Protein AF-A0AA35WNB1-F1 (afdb_monomer)

Nearest PDB structures (foldseek):
  7ukn-assembly1_A  TM=6.309E-01  e=3.252E-05  Homo sapiens
  8d9l-assembly1_B  TM=4.497E-01  e=2.161E-05  Homo sapiens
  8d58-assembly1_B  TM=3.455E-01  e=5.706E-05  Homo sapiens
  7e7v-assembly2_B  TM=4.516E-01  e=1.102E-02  Ralstonia solanacearum
  7e7v-assembly3_C  TM=5.035E-01  e=8.508E-02  Ralstonia solanacearum

Mean predicted aligned error: 7.9 Å

Sequence (192 aa):
MQFIEPRDVAVSVSEDSATIFVADAVNCRVQFFRMADATADAQPLGVYTIPNMPLSLCVGNRDRVFVTENLANQFKILSLKCQERQLEASEPQPMQTPELALFNVCTNKENAGVQLNRVRGLTYDPQTRYVLVTEEGNPKICVFDRDGGYVGTVKLPGKKTMQLVDISALDSRVVLVAYKGEKYAISVLNIM

InterPro domains:
  IPR011042 Six-bladed beta-propeller, TolB-like [G3DSA:2.120.10.30] (1-187)

Structure (mmCIF, N/CA/C/O backbone):
data_AF-A0AA35WNB1-F1
#
_entry.id   AF-A0AA35WNB1-F1
#
loop_
_atom_site.group_PDB
_atom_site.id
_atom_site.type_symbol
_atom_site.label_atom_id
_atom_site.label_alt_id
_atom_site.label_comp_id
_atom_site.label_asym_id
_atom_site.label_entity_id
_atom_site.label_seq_id
_atom_site.pdbx_PDB_ins_code
_atom_site.Cartn_x
_atom_site.Cartn_y
_atom_site.Cartn_z
_atom_site.occupancy
_atom_site.B_iso_or_equiv
_atom_site.auth_seq_id
_atom_site.auth_comp_id
_atom_site.auth_asym_id
_atom_site.auth_atom_id
_atom_site.pdbx_PDB_model_num
ATOM 1 N N . MET A 1 1 ? 19.810 8.084 -9.865 1.00 70.75 1 MET A N 1
ATOM 2 C CA . MET A 1 1 ? 18.390 8.191 -9.456 1.00 70.75 1 MET A CA 1
ATOM 3 C C . MET A 1 1 ? 18.373 8.199 -7.936 1.00 70.75 1 MET A C 1
ATOM 5 O O . MET A 1 1 ? 18.942 7.280 -7.370 1.00 70.75 1 MET A O 1
ATOM 9 N N . GLN A 1 2 ? 17.865 9.246 -7.282 1.00 89.12 2 GLN A N 1
ATOM 10 C CA . GLN A 1 2 ? 17.937 9.389 -5.819 1.00 89.12 2 GLN A CA 1
ATOM 11 C C . GLN A 1 2 ? 16.526 9.409 -5.223 1.00 89.12 2 GLN A C 1
ATOM 13 O O . GLN A 1 2 ? 15.647 10.080 -5.773 1.00 89.12 2 GLN A O 1
ATOM 18 N N . PHE A 1 3 ? 16.321 8.670 -4.131 1.00 93.94 3 PHE A N 1
ATOM 19 C CA . PHE A 1 3 ? 15.126 8.781 -3.295 1.00 93.94 3 PHE A CA 1
ATOM 20 C C . PHE A 1 3 ? 15.259 9.987 -2.372 1.00 93.94 3 PHE A C 1
ATOM 22 O O . PHE A 1 3 ? 16.335 10.199 -1.810 1.00 93.94 3 PHE A O 1
ATOM 29 N N . ILE A 1 4 ? 14.187 10.764 -2.210 1.00 95.31 4 ILE A N 1
ATOM 30 C CA . ILE A 1 4 ? 14.196 11.895 -1.272 1.00 95.31 4 ILE A CA 1
ATOM 31 C C . ILE A 1 4 ? 13.518 11.498 0.035 1.00 95.31 4 ILE A C 1
ATOM 33 O O . ILE A 1 4 ? 14.056 11.766 1.104 1.00 95.31 4 ILE A O 1
ATOM 37 N N . GLU A 1 5 ? 12.371 10.822 -0.038 1.00 95.38 5 GLU A N 1
ATOM 38 C CA . GLU A 1 5 ? 11.684 10.334 1.156 1.00 95.38 5 GLU A CA 1
ATOM 39 C C . GLU A 1 5 ? 10.950 9.019 0.848 1.00 95.38 5 GLU A C 1
ATOM 41 O O . GLU A 1 5 ? 9.735 9.024 0.624 1.00 95.38 5 GLU A O 1
ATOM 46 N N . PRO A 1 6 ? 11.669 7.881 0.796 1.00 96.06 6 PRO A N 1
ATOM 47 C CA . PRO A 1 6 ? 11.028 6.584 0.639 1.00 96.06 6 PRO A CA 1
ATOM 48 C C . PRO A 1 6 ? 10.184 6.292 1.888 1.00 96.06 6 PRO A C 1
ATOM 50 O O . PRO A 1 6 ? 10.692 6.319 3.009 1.00 96.06 6 PRO A O 1
ATOM 53 N N . ARG A 1 7 ? 8.882 6.062 1.703 1.00 94.94 7 ARG A N 1
ATOM 54 C CA . ARG A 1 7 ? 7.928 5.804 2.792 1.00 94.94 7 ARG A CA 1
ATOM 55 C C . ARG A 1 7 ? 7.612 4.337 2.975 1.00 94.94 7 ARG A C 1
ATOM 57 O O . ARG A 1 7 ? 7.437 3.915 4.111 1.00 94.94 7 ARG A O 1
ATOM 64 N N . ASP A 1 8 ? 7.525 3.606 1.871 1.00 95.75 8 ASP A N 1
ATOM 65 C CA . ASP A 1 8 ? 7.103 2.215 1.890 1.00 95.75 8 ASP A CA 1
ATOM 66 C C . ASP A 1 8 ? 7.711 1.429 0.723 1.00 95.75 8 ASP A C 1
ATOM 68 O O . ASP A 1 8 ? 8.099 2.004 -0.304 1.00 95.75 8 ASP A O 1
ATOM 72 N N . VAL A 1 9 ? 7.802 0.114 0.904 1.00 95.69 9 VAL A N 1
ATOM 73 C CA . VAL A 1 9 ? 8.362 -0.839 -0.049 1.00 95.69 9 VAL A CA 1
ATOM 74 C C . VAL A 1 9 ? 7.505 -2.099 -0.097 1.00 95.69 9 VAL A C 1
ATOM 76 O O . VAL A 1 9 ? 7.107 -2.637 0.928 1.00 95.69 9 VAL A O 1
ATOM 79 N N . ALA A 1 10 ? 7.273 -2.622 -1.296 1.00 93.88 10 ALA A N 1
ATOM 80 C CA . ALA A 1 10 ? 6.662 -3.931 -1.478 1.00 93.88 10 ALA A CA 1
ATOM 81 C C . ALA A 1 10 ? 7.380 -4.693 -2.575 1.00 93.88 10 ALA A C 1
ATOM 83 O O . ALA A 1 10 ? 8.033 -4.118 -3.447 1.00 93.88 10 ALA A O 1
ATOM 84 N N . VAL A 1 11 ? 7.249 -6.011 -2.517 1.00 91.81 11 VAL A N 1
ATOM 85 C CA . VAL A 1 11 ? 7.946 -6.924 -3.409 1.00 91.81 11 VAL A CA 1
ATOM 86 C C . VAL A 1 11 ? 6.921 -7.855 -4.037 1.00 91.81 11 VAL A C 1
ATOM 88 O O . VAL A 1 11 ? 6.149 -8.498 -3.330 1.00 91.81 11 VAL A O 1
ATOM 91 N N . SER A 1 12 ? 6.912 -7.919 -5.365 1.00 89.06 12 SER A N 1
ATOM 92 C CA . SER A 1 12 ? 6.268 -8.997 -6.115 1.00 89.06 12 SER A CA 1
ATOM 93 C C . SER A 1 12 ? 7.320 -10.055 -6.406 1.00 89.06 12 SER A C 1
ATOM 95 O O . SER A 1 12 ? 8.366 -9.719 -6.958 1.00 89.06 12 SER A O 1
ATOM 97 N N . VAL A 1 13 ? 7.071 -11.308 -6.040 1.00 86.31 13 VAL A N 1
ATOM 98 C CA . VAL A 1 13 ? 8.002 -12.415 -6.286 1.00 86.31 13 VAL A CA 1
ATOM 99 C C . VAL A 1 13 ? 7.389 -13.361 -7.313 1.00 86.31 13 VAL A C 1
ATOM 101 O O . VAL A 1 13 ? 6.230 -13.750 -7.202 1.00 86.31 13 VAL A O 1
ATOM 104 N N . SER A 1 14 ? 8.189 -13.723 -8.307 1.00 82.88 14 SER A N 1
ATOM 105 C CA . SER A 1 14 ? 7.948 -14.803 -9.266 1.00 82.88 14 SER A CA 1
ATOM 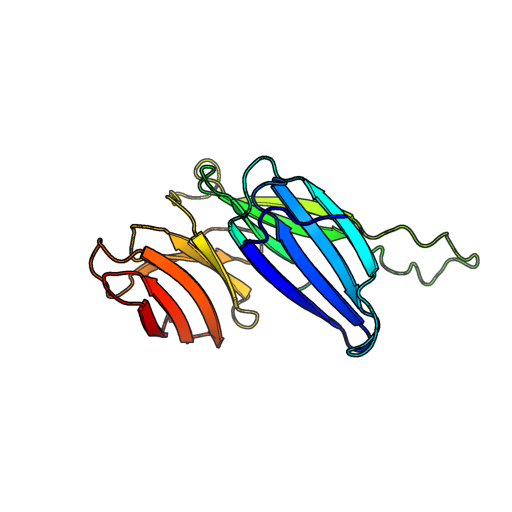106 C C . SER A 1 14 ? 9.015 -15.884 -9.074 1.00 82.88 14 SER A C 1
ATOM 108 O O . SER A 1 14 ? 9.970 -15.658 -8.333 1.00 82.88 14 SER A O 1
ATOM 110 N N . GLU A 1 15 ? 8.870 -17.038 -9.730 1.00 80.69 15 GLU A N 1
ATOM 111 C CA . GLU A 1 15 ? 9.802 -18.172 -9.579 1.00 80.69 15 GLU A CA 1
ATOM 112 C C . GLU A 1 15 ? 11.273 -17.766 -9.780 1.00 80.69 15 GLU A C 1
ATOM 114 O O . GLU A 1 15 ? 12.122 -18.144 -8.976 1.00 80.69 15 GLU A O 1
ATOM 119 N N . ASP A 1 16 ? 11.537 -16.909 -10.773 1.00 83.12 16 ASP A N 1
ATOM 120 C CA . ASP A 1 16 ? 12.895 -16.558 -11.209 1.00 83.12 16 ASP A CA 1
ATOM 121 C C . ASP A 1 16 ? 13.208 -15.059 -11.117 1.00 83.12 16 ASP A C 1
ATOM 123 O O . ASP A 1 16 ? 14.165 -14.592 -11.725 1.00 83.12 16 ASP A O 1
ATOM 127 N N . SER A 1 17 ? 12.362 -14.249 -10.475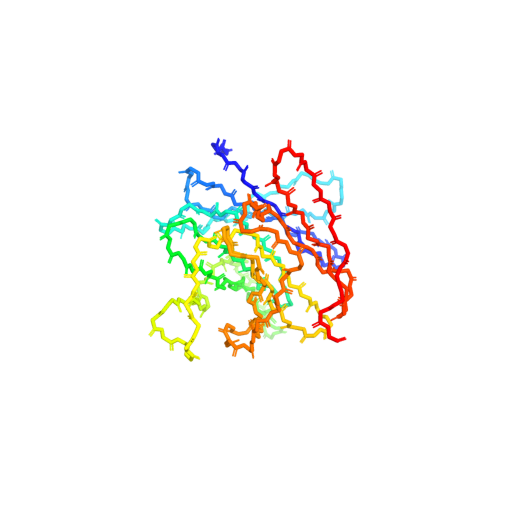 1.00 85.31 17 SER A N 1
ATOM 128 C CA . SER A 1 17 ? 12.642 -12.815 -10.332 1.00 85.31 17 SER A CA 1
ATOM 129 C C . SER A 1 17 ? 11.782 -12.154 -9.266 1.00 85.31 17 SER A C 1
ATOM 131 O O . SER A 1 17 ? 10.673 -12.604 -8.970 1.00 85.31 17 SER A O 1
ATOM 133 N N . ALA A 1 18 ? 12.254 -11.026 -8.746 1.00 89.00 18 ALA A N 1
ATOM 134 C CA . ALA A 1 18 ? 11.470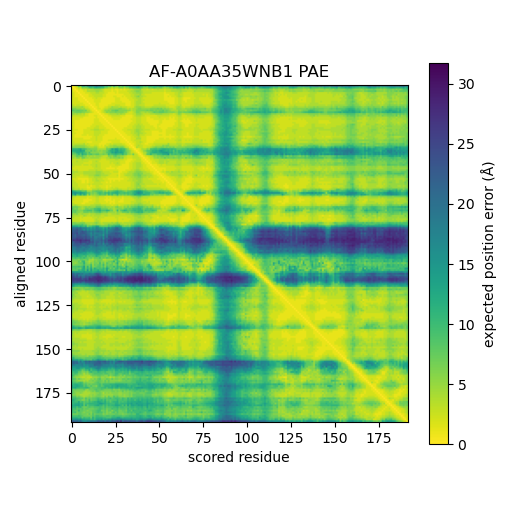 -10.145 -7.897 1.00 89.00 18 ALA A CA 1
ATOM 135 C C . ALA A 1 18 ? 11.337 -8.757 -8.529 1.00 89.00 18 ALA A C 1
ATOM 137 O O . ALA A 1 18 ? 12.269 -8.236 -9.142 1.00 89.00 18 ALA A O 1
ATOM 138 N N . THR A 1 19 ? 10.175 -8.135 -8.353 1.00 90.69 19 THR A N 1
ATOM 139 C CA . THR A 1 19 ? 9.965 -6.718 -8.650 1.00 90.69 19 THR A CA 1
ATOM 140 C C . THR A 1 19 ? 9.783 -5.963 -7.344 1.00 90.69 19 THR A C 1
ATOM 142 O O . THR A 1 19 ? 8.854 -6.248 -6.592 1.00 90.69 19 THR A O 1
ATOM 145 N N . ILE A 1 20 ? 10.663 -5.003 -7.074 1.00 93.06 20 ILE A N 1
ATOM 146 C CA . ILE A 1 20 ? 10.589 -4.134 -5.896 1.00 93.06 20 ILE A CA 1
ATOM 147 C C . ILE A 1 20 ? 9.882 -2.848 -6.292 1.00 93.06 20 ILE A C 1
ATOM 149 O O . ILE A 1 20 ? 10.259 -2.235 -7.286 1.00 93.06 20 ILE A O 1
ATOM 153 N N . PHE A 1 21 ? 8.922 -2.406 -5.489 1.00 95.19 21 PHE A N 1
ATOM 154 C CA . PHE A 1 21 ? 8.233 -1.127 -5.615 1.00 95.19 21 PHE A CA 1
ATOM 155 C C . PHE A 1 21 ? 8.574 -0.255 -4.419 1.00 95.19 21 PHE A C 1
ATOM 157 O O . PHE A 1 21 ? 8.508 -0.723 -3.289 1.00 95.19 21 PHE A O 1
ATOM 164 N N . VAL A 1 22 ? 8.896 1.012 -4.660 1.00 96.56 22 VAL A N 1
ATOM 165 C CA . VAL A 1 22 ? 9.227 1.988 -3.619 1.00 96.56 22 VAL A CA 1
ATOM 166 C C . VAL A 1 22 ? 8.333 3.212 -3.777 1.00 96.56 22 VAL A C 1
ATOM 168 O O . VAL A 1 22 ? 8.348 3.864 -4.825 1.00 96.56 22 VAL A O 1
ATOM 171 N N . ALA A 1 23 ? 7.571 3.530 -2.730 1.00 96.62 23 ALA A N 1
ATOM 172 C CA . ALA A 1 23 ? 6.808 4.767 -2.606 1.00 96.62 23 ALA A CA 1
ATOM 173 C C . ALA A 1 23 ? 7.754 5.882 -2.160 1.00 96.62 23 ALA A C 1
ATOM 175 O O . ALA A 1 23 ? 8.202 5.897 -1.017 1.00 96.62 23 ALA A O 1
ATOM 176 N N . ASP A 1 24 ? 8.048 6.827 -3.047 1.00 96.50 24 ASP A N 1
ATOM 177 C CA . ASP A 1 24 ? 8.897 7.984 -2.761 1.00 96.50 24 ASP A CA 1
ATOM 178 C C . ASP A 1 24 ? 8.008 9.220 -2.610 1.00 96.50 24 ASP A C 1
ATOM 180 O O . ASP A 1 24 ? 7.531 9.787 -3.599 1.00 96.50 24 ASP A O 1
ATOM 184 N N . ALA A 1 25 ? 7.730 9.592 -1.358 1.00 94.88 25 ALA A N 1
ATOM 185 C CA . ALA A 1 25 ? 6.703 10.569 -1.015 1.00 94.88 25 ALA A CA 1
ATOM 186 C C . ALA A 1 25 ? 7.001 11.953 -1.577 1.00 94.88 25 ALA A C 1
ATOM 188 O O . ALA A 1 25 ? 6.145 12.549 -2.226 1.00 94.88 25 ALA A O 1
ATOM 189 N N . VAL A 1 26 ? 8.220 12.452 -1.365 1.00 95.06 26 VAL A N 1
ATOM 190 C CA . VAL A 1 26 ? 8.596 13.805 -1.796 1.00 95.06 26 VAL A CA 1
ATOM 191 C C . VAL A 1 26 ? 8.710 13.892 -3.316 1.00 95.06 26 VAL A C 1
ATOM 193 O O . VAL A 1 26 ? 8.279 14.883 -3.899 1.00 95.06 26 VAL A O 1
ATOM 196 N N . ASN A 1 27 ? 9.193 12.838 -3.979 1.00 95.31 27 ASN A N 1
ATOM 197 C CA . ASN A 1 27 ? 9.197 12.784 -5.445 1.00 95.31 27 ASN A CA 1
ATOM 198 C C . ASN A 1 27 ? 7.823 12.443 -6.051 1.00 95.31 27 ASN A C 1
ATOM 200 O O . ASN A 1 27 ? 7.723 12.361 -7.275 1.00 95.31 27 ASN A O 1
ATOM 204 N N . CYS A 1 28 ? 6.790 12.229 -5.225 1.00 95.25 28 CYS A N 1
ATOM 205 C CA . CYS A 1 28 ? 5.426 11.901 -5.642 1.00 95.25 28 CYS A CA 1
ATOM 206 C C . CYS A 1 28 ? 5.392 10.788 -6.704 1.00 95.25 28 CYS A C 1
ATOM 208 O O . CYS A 1 28 ? 4.807 10.931 -7.778 1.00 95.25 28 CYS A O 1
ATOM 210 N N . ARG A 1 29 ? 6.082 9.673 -6.444 1.00 95.50 29 ARG A N 1
ATOM 211 C CA . ARG A 1 29 ? 6.191 8.576 -7.414 1.00 95.50 29 ARG A CA 1
ATOM 212 C C . ARG A 1 29 ? 6.251 7.207 -6.759 1.00 95.50 29 ARG A C 1
ATOM 214 O O . ARG A 1 29 ? 6.722 7.065 -5.633 1.00 95.50 29 ARG A O 1
ATOM 221 N N . VAL A 1 30 ? 5.866 6.197 -7.528 1.00 96.12 30 VAL A N 1
ATOM 222 C CA . VAL A 1 30 ? 6.263 4.809 -7.296 1.00 96.12 30 VAL A CA 1
ATOM 223 C C . VAL A 1 30 ? 7.352 4.470 -8.292 1.00 96.12 30 VAL A C 1
ATOM 225 O O . VAL A 1 30 ? 7.142 4.526 -9.502 1.00 96.12 30 VAL A O 1
ATOM 228 N N . GLN A 1 31 ? 8.529 4.141 -7.783 1.00 95.00 31 GLN A N 1
ATOM 229 C CA . GLN A 1 31 ? 9.620 3.631 -8.598 1.00 95.00 31 GLN A CA 1
ATOM 230 C C . GLN A 1 31 ? 9.698 2.119 -8.435 1.00 95.00 31 GLN A C 1
ATOM 232 O O . GLN A 1 31 ? 9.494 1.619 -7.331 1.00 95.00 31 GLN A O 1
ATOM 237 N N . PHE A 1 32 ? 9.996 1.395 -9.511 1.00 94.00 32 PHE A N 1
ATOM 238 C CA . PHE A 1 32 ? 10.094 -0.054 -9.447 1.00 94.00 32 PHE A CA 1
ATOM 239 C C . PHE A 1 32 ? 11.323 -0.602 -10.158 1.00 94.00 32 PHE A C 1
ATOM 241 O O . PHE A 1 32 ? 11.828 -0.020 -11.120 1.00 94.00 32 PHE A O 1
ATOM 248 N N . PHE A 1 33 ? 11.819 -1.713 -9.627 1.00 92.75 33 PHE A N 1
ATOM 249 C CA . PHE A 1 33 ? 13.084 -2.333 -9.993 1.00 92.75 33 PHE A CA 1
ATOM 250 C C . PHE A 1 33 ? 12.881 -3.822 -10.201 1.00 92.75 33 PHE A C 1
ATOM 252 O O . PHE A 1 33 ? 12.078 -4.428 -9.498 1.00 92.75 33 PHE A O 1
ATOM 259 N N . ARG A 1 34 ? 13.646 -4.419 -11.112 1.00 90.06 34 ARG A N 1
ATOM 260 C CA . ARG A 1 34 ? 13.718 -5.871 -11.266 1.00 90.06 34 ARG A CA 1
ATOM 261 C C . ARG A 1 34 ? 14.996 -6.395 -10.622 1.00 90.06 34 ARG A C 1
ATOM 263 O O . ARG A 1 34 ? 16.077 -5.877 -10.886 1.00 90.06 34 ARG A O 1
ATOM 270 N N . MET A 1 35 ? 14.861 -7.451 -9.838 1.00 88.31 35 MET A N 1
ATOM 271 C CA . MET A 1 35 ? 15.951 -8.306 -9.383 1.00 88.31 35 MET A CA 1
ATOM 272 C C . MET A 1 35 ? 15.809 -9.663 -10.063 1.00 88.31 35 MET A C 1
ATOM 274 O O . MET A 1 35 ? 14.738 -10.265 -10.007 1.00 88.31 35 MET A O 1
ATOM 278 N N . ALA A 1 36 ? 16.869 -10.119 -10.729 1.00 84.56 36 ALA A N 1
ATOM 279 C CA . ALA A 1 36 ? 16.891 -11.438 -11.359 1.00 84.56 36 ALA A CA 1
ATOM 280 C C . ALA A 1 36 ? 16.989 -12.556 -10.313 1.00 84.56 36 ALA A C 1
ATOM 282 O O . ALA A 1 36 ? 16.329 -13.571 -10.427 1.00 84.56 36 ALA A O 1
ATOM 283 N N . ASP A 1 37 ? 17.756 -12.351 -9.249 1.00 81.31 37 ASP A N 1
ATOM 284 C CA . ASP A 1 37 ? 17.834 -13.278 -8.127 1.00 81.31 37 ASP A CA 1
ATOM 285 C C . ASP A 1 37 ? 18.166 -12.510 -6.842 1.00 81.31 37 ASP A C 1
ATOM 287 O O . ASP A 1 37 ? 18.353 -11.292 -6.861 1.00 81.31 37 ASP A O 1
ATOM 291 N N . ALA A 1 38 ? 18.225 -13.219 -5.714 1.00 72.75 38 ALA A N 1
ATOM 292 C CA . ALA A 1 38 ? 18.489 -12.626 -4.403 1.00 72.75 38 ALA A CA 1
ATOM 293 C C . ALA A 1 38 ? 19.888 -11.991 -4.263 1.00 72.75 38 ALA A C 1
ATOM 295 O O . ALA A 1 38 ? 20.131 -11.275 -3.293 1.00 72.75 38 ALA A O 1
ATOM 296 N N . THR A 1 39 ? 20.807 -12.268 -5.189 1.00 74.88 39 THR A N 1
ATOM 297 C CA . THR A 1 39 ? 22.196 -11.787 -5.172 1.00 74.88 39 THR A CA 1
ATOM 298 C C . THR A 1 39 ? 22.475 -10.694 -6.200 1.00 74.88 39 THR A C 1
ATOM 300 O O . THR A 1 39 ? 23.503 -10.026 -6.112 1.00 74.88 39 THR A O 1
ATOM 303 N N . ALA A 1 40 ? 21.570 -10.493 -7.157 1.00 79.12 40 ALA A N 1
ATOM 304 C CA . ALA A 1 40 ? 21.714 -9.521 -8.227 1.00 79.12 40 ALA A CA 1
ATOM 305 C C . ALA A 1 40 ? 21.346 -8.096 -7.785 1.00 79.12 40 ALA A C 1
ATOM 307 O O . ALA A 1 40 ? 20.377 -7.877 -7.057 1.00 79.12 40 ALA A O 1
ATOM 308 N N . ASP A 1 41 ? 22.063 -7.104 -8.315 1.00 86.94 41 ASP A N 1
ATOM 309 C CA . ASP A 1 41 ? 21.706 -5.698 -8.139 1.00 86.94 41 ASP A CA 1
ATOM 310 C C . ASP A 1 41 ? 20.363 -5.379 -8.809 1.00 86.94 41 ASP A C 1
ATOM 312 O O . ASP A 1 41 ? 20.136 -5.682 -9.987 1.00 86.94 41 ASP A O 1
ATOM 316 N N . ALA A 1 42 ? 19.486 -4.697 -8.072 1.00 87.69 42 ALA A N 1
ATOM 317 C CA . ALA A 1 42 ? 18.186 -4.273 -8.570 1.00 87.69 42 ALA A CA 1
ATOM 318 C C . ALA A 1 42 ? 18.334 -3.257 -9.717 1.00 87.69 42 ALA A C 1
ATOM 320 O O . ALA A 1 42 ? 18.898 -2.174 -9.548 1.00 87.69 42 ALA A O 1
ATOM 321 N N . GLN A 1 43 ? 17.779 -3.584 -10.883 1.00 90.00 43 GLN A N 1
ATOM 322 C CA . GLN A 1 43 ? 17.815 -2.722 -12.064 1.00 90.00 43 GLN A CA 1
ATOM 323 C C . GLN A 1 43 ? 16.553 -1.860 -12.135 1.00 90.00 43 GLN A C 1
ATOM 325 O O . GLN A 1 43 ? 15.452 -2.404 -12.007 1.00 90.00 43 GLN A O 1
ATOM 330 N N . PRO A 1 44 ? 16.659 -0.534 -12.349 1.00 90.69 44 PRO A N 1
ATOM 331 C CA . PRO A 1 44 ? 15.488 0.323 -12.474 1.00 90.69 44 PRO A CA 1
ATOM 332 C C . PRO A 1 44 ? 14.672 -0.097 -13.695 1.00 90.69 44 PRO A C 1
ATOM 334 O O . PRO A 1 44 ? 15.196 -0.197 -14.802 1.00 90.69 44 PRO A O 1
ATOM 337 N N . LEU A 1 45 ? 13.384 -0.341 -13.476 1.00 89.44 45 LEU A N 1
ATOM 338 C CA . LEU A 1 45 ? 12.475 -0.832 -14.503 1.00 89.44 45 LEU A CA 1
ATOM 339 C C . LEU A 1 45 ? 11.530 0.269 -14.987 1.00 89.44 45 LEU A C 1
ATOM 341 O O . LEU A 1 45 ? 11.241 0.354 -16.176 1.00 89.44 45 LEU A O 1
ATOM 345 N N . GLY A 1 46 ? 11.105 1.153 -14.082 1.00 90.44 46 GLY A N 1
ATOM 346 C CA . GLY A 1 46 ? 10.296 2.307 -14.443 1.00 90.44 46 GLY A CA 1
ATOM 347 C C . GLY A 1 46 ? 9.885 3.171 -13.258 1.00 90.44 46 GLY A C 1
ATOM 348 O O . GLY A 1 46 ? 10.257 2.936 -12.103 1.00 90.44 46 GLY A O 1
ATOM 349 N N . VAL A 1 47 ? 9.114 4.208 -13.573 1.00 92.56 47 VAL A N 1
ATOM 350 C CA . VAL A 1 47 ? 8.552 5.161 -12.616 1.00 92.56 47 VAL A CA 1
ATOM 351 C C . VAL A 1 47 ? 7.107 5.440 -12.992 1.00 92.56 47 VAL A C 1
ATOM 353 O O . VAL A 1 47 ? 6.806 5.690 -14.154 1.00 92.56 47 VAL A O 1
ATOM 356 N N . TYR A 1 48 ? 6.237 5.465 -11.992 1.00 93.62 48 TYR A N 1
ATOM 357 C CA . TYR A 1 48 ? 4.883 5.977 -12.101 1.00 93.62 48 TYR A CA 1
ATOM 358 C C . TYR A 1 48 ? 4.731 7.229 -11.240 1.00 93.62 48 TYR A C 1
ATOM 360 O O . TYR A 1 48 ? 4.885 7.169 -10.018 1.00 93.62 48 TYR A O 1
ATOM 368 N N . THR A 1 49 ? 4.433 8.368 -11.863 1.00 94.19 49 THR A N 1
ATOM 369 C CA . THR A 1 49 ? 4.173 9.619 -11.141 1.00 94.19 49 THR A CA 1
ATOM 370 C C . THR A 1 49 ? 2.754 9.625 -10.589 1.00 94.19 49 THR A C 1
ATOM 372 O O . THR A 1 49 ? 1.778 9.342 -11.284 1.00 94.19 49 THR A O 1
ATOM 375 N N . ILE A 1 50 ? 2.642 9.982 -9.319 1.00 90.69 50 ILE A N 1
ATOM 376 C CA . ILE A 1 50 ? 1.392 10.093 -8.580 1.00 90.69 50 ILE A CA 1
ATOM 377 C C . ILE A 1 50 ? 1.175 11.583 -8.277 1.00 90.69 50 ILE A C 1
ATOM 379 O O . ILE A 1 50 ? 2.136 12.282 -7.977 1.00 90.69 50 ILE A O 1
ATOM 383 N N . PRO A 1 51 ? -0.055 12.119 -8.379 1.00 88.44 51 PRO A N 1
ATOM 384 C CA . PRO A 1 51 ? -0.295 13.547 -8.162 1.00 88.44 51 PRO A CA 1
ATOM 385 C C . PRO A 1 51 ? -0.116 13.989 -6.702 1.00 88.44 51 PRO A C 1
ATOM 387 O O . PRO A 1 51 ? 0.071 15.177 -6.455 1.00 88.44 51 PRO A O 1
ATOM 390 N N . ASN A 1 52 ? -0.175 13.060 -5.744 1.00 91.25 52 ASN A N 1
ATOM 391 C CA . ASN A 1 52 ? 0.027 13.325 -4.322 1.00 91.25 52 ASN A CA 1
ATOM 392 C C . ASN A 1 52 ? 1.108 12.408 -3.736 1.00 91.25 52 ASN A C 1
ATOM 394 O O . ASN A 1 52 ? 1.533 11.436 -4.361 1.00 91.25 52 ASN A O 1
ATOM 398 N N . MET A 1 53 ? 1.523 12.703 -2.504 1.00 93.38 53 MET A N 1
ATOM 399 C CA . MET A 1 53 ? 2.553 11.942 -1.796 1.00 93.38 53 MET A CA 1
ATOM 400 C C . MET A 1 53 ? 2.068 10.508 -1.510 1.00 93.38 53 MET A C 1
ATOM 402 O O . MET A 1 53 ? 1.110 10.358 -0.741 1.00 93.38 53 MET A O 1
ATOM 406 N N . PRO A 1 54 ? 2.696 9.456 -2.069 1.00 95.25 54 PRO A N 1
ATOM 407 C CA . PRO A 1 54 ? 2.394 8.085 -1.672 1.00 95.25 54 PRO A CA 1
ATOM 408 C C . PRO A 1 54 ? 2.793 7.842 -0.209 1.00 95.25 54 PRO A C 1
ATOM 410 O O . PRO A 1 54 ? 3.855 8.288 0.228 1.00 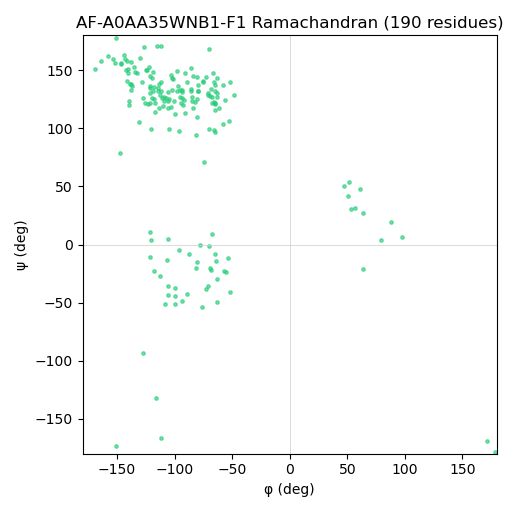95.25 54 PRO A O 1
ATOM 413 N N . LEU A 1 55 ? 1.937 7.155 0.551 1.00 93.38 55 LEU A N 1
ATOM 414 C CA . LEU A 1 55 ? 2.167 6.866 1.974 1.00 93.38 55 LEU A CA 1
ATOM 415 C C . LEU A 1 55 ? 2.489 5.403 2.235 1.00 93.38 55 LEU A C 1
ATOM 417 O O . LEU A 1 55 ? 3.471 5.119 2.910 1.00 93.38 55 LEU A O 1
ATOM 421 N N . SER A 1 56 ? 1.657 4.508 1.716 1.00 94.00 56 SER A N 1
ATOM 422 C CA . SER A 1 56 ? 1.833 3.066 1.812 1.00 94.00 56 SER A CA 1
ATOM 423 C C . SER A 1 56 ? 1.573 2.436 0.454 1.00 94.00 56 SER A C 1
ATOM 425 O O . SER A 1 56 ? 0.836 2.993 -0.370 1.00 94.00 56 SER A O 1
ATOM 427 N N . LEU A 1 57 ? 2.200 1.293 0.204 1.00 95.25 57 LEU A N 1
ATOM 428 C CA . LEU A 1 57 ? 1.939 0.481 -0.962 1.00 95.25 57 LEU A CA 1
ATOM 429 C C . LEU A 1 57 ? 1.942 -1.008 -0.619 1.00 95.25 57 LEU A C 1
ATOM 431 O O . LEU A 1 57 ? 2.628 -1.462 0.286 1.00 95.25 57 LEU A O 1
ATOM 435 N N . CYS A 1 58 ? 1.181 -1.789 -1.373 1.00 94.88 58 CYS A N 1
ATOM 436 C CA . CYS A 1 58 ? 1.270 -3.241 -1.321 1.00 94.88 58 CYS A CA 1
ATOM 437 C C . CYS A 1 58 ? 1.118 -3.828 -2.722 1.00 94.88 58 CYS A C 1
ATOM 439 O O . CYS A 1 58 ? 0.556 -3.202 -3.626 1.00 94.88 58 CYS A O 1
ATOM 441 N N . VAL A 1 59 ? 1.619 -5.045 -2.901 1.00 92.69 59 VAL A N 1
ATOM 442 C CA . VAL A 1 59 ? 1.401 -5.828 -4.116 1.00 92.69 59 VAL A CA 1
ATOM 443 C C . VAL A 1 59 ? 0.262 -6.804 -3.847 1.00 92.69 59 VAL A C 1
ATOM 445 O O . VAL A 1 59 ? 0.260 -7.487 -2.826 1.00 92.69 59 VAL A O 1
ATOM 448 N N . GLY A 1 60 ? -0.702 -6.877 -4.760 1.00 88.81 60 GLY A N 1
ATOM 449 C CA . GLY A 1 60 ? -1.692 -7.947 -4.769 1.00 88.81 60 GLY A CA 1
ATOM 450 C C . GLY A 1 60 ? -1.543 -8.883 -5.959 1.00 88.81 60 GLY A C 1
ATOM 451 O O . GLY A 1 60 ? -0.546 -8.882 -6.674 1.00 88.81 60 GLY A O 1
ATOM 452 N N . ASN A 1 61 ? -2.564 -9.707 -6.183 1.00 79.25 61 ASN A N 1
ATOM 453 C CA . ASN A 1 61 ? -2.537 -10.713 -7.243 1.00 79.25 61 ASN A CA 1
ATOM 454 C C . ASN A 1 61 ? -2.525 -10.082 -8.651 1.00 79.25 61 ASN A C 1
ATOM 456 O O . ASN A 1 61 ? -3.205 -9.081 -8.888 1.00 79.25 61 ASN A O 1
ATOM 460 N N . ARG A 1 62 ? -1.851 -10.751 -9.604 1.00 69.88 62 ARG A N 1
ATOM 461 C CA . ARG A 1 62 ? -1.768 -10.373 -11.036 1.00 69.88 62 ARG A CA 1
ATOM 462 C C . ARG A 1 62 ? -1.133 -8.999 -11.274 1.00 69.88 62 ARG A C 1
ATOM 464 O O . ARG A 1 62 ? -1.694 -8.173 -11.988 1.00 69.88 62 ARG A O 1
ATOM 471 N N . ASP A 1 63 ? 0.002 -8.758 -10.627 1.00 77.75 63 ASP A N 1
ATOM 472 C CA . ASP A 1 63 ? 0.810 -7.547 -10.794 1.00 77.75 63 ASP A CA 1
ATOM 473 C C . ASP A 1 63 ? 0.069 -6.227 -10.529 1.00 77.75 63 ASP A C 1
ATOM 475 O O . ASP A 1 63 ? 0.358 -5.181 -11.124 1.00 77.75 63 ASP A O 1
ATOM 479 N N . ARG A 1 64 ? -0.906 -6.271 -9.614 1.00 90.06 64 ARG A N 1
ATOM 480 C CA . ARG A 1 64 ? -1.559 -5.070 -9.105 1.00 90.06 64 ARG A CA 1
ATOM 481 C C . ARG A 1 64 ? -0.767 -4.492 -7.950 1.00 90.06 64 ARG A C 1
ATOM 483 O O . ARG A 1 64 ? -0.402 -5.211 -7.024 1.00 90.06 64 ARG A O 1
ATOM 490 N N . VAL A 1 65 ? -0.570 -3.184 -7.980 1.00 93.88 65 VAL A N 1
ATOM 491 C CA . VAL A 1 65 ? 0.054 -2.425 -6.898 1.00 93.88 65 VAL A CA 1
ATOM 492 C C . VAL A 1 65 ? -0.965 -1.439 -6.364 1.00 93.88 65 VAL A C 1
ATOM 494 O O . VAL A 1 65 ? -1.495 -0.612 -7.103 1.00 93.88 65 VAL A O 1
ATOM 497 N N . PHE A 1 66 ? -1.253 -1.536 -5.079 1.00 94.88 66 PHE A N 1
ATOM 498 C CA . PHE A 1 66 ? -2.156 -0.637 -4.381 1.00 94.88 66 PHE A CA 1
ATOM 499 C C . PHE A 1 66 ? -1.327 0.431 -3.687 1.00 94.88 66 PHE A C 1
ATOM 501 O O . PHE A 1 66 ? -0.295 0.108 -3.106 1.00 94.88 66 PHE A O 1
ATOM 508 N N . VAL A 1 67 ? -1.746 1.693 -3.763 1.00 95.25 67 VAL A N 1
ATOM 509 C CA . VAL A 1 67 ? -0.979 2.820 -3.213 1.00 95.25 67 VAL A CA 1
ATOM 510 C C . VAL A 1 67 ? -1.921 3.811 -2.547 1.00 95.25 67 VAL A C 1
ATOM 512 O O . VAL A 1 67 ? -2.830 4.318 -3.204 1.00 95.25 67 VAL A O 1
ATOM 515 N N . THR A 1 68 ? -1.715 4.122 -1.268 1.00 93.31 68 THR A N 1
ATOM 516 C CA . THR A 1 68 ? -2.438 5.206 -0.586 1.00 93.31 68 THR A CA 1
ATOM 517 C C . THR A 1 68 ? -1.770 6.544 -0.853 1.00 93.31 68 THR A C 1
ATOM 519 O O . THR A 1 68 ? -0.545 6.654 -0.918 1.00 93.31 68 THR A O 1
ATOM 522 N N . GLU A 1 69 ? -2.586 7.589 -0.967 1.00 90.00 69 GLU A N 1
ATOM 523 C CA . GLU A 1 69 ? -2.120 8.957 -1.178 1.00 90.00 69 GLU A CA 1
ATOM 524 C C . GLU A 1 69 ? -2.453 9.851 0.014 1.00 90.00 69 GLU A C 1
ATOM 526 O O . GLU A 1 69 ? -3.598 9.912 0.475 1.00 90.00 69 GLU A O 1
ATOM 531 N N . ASN A 1 70 ? -1.458 10.612 0.470 1.00 83.44 70 ASN A N 1
ATOM 532 C CA . ASN A 1 70 ? -1.667 11.643 1.472 1.00 83.44 70 ASN A CA 1
ATOM 533 C C . ASN A 1 70 ? -2.596 12.735 0.929 1.00 83.44 70 ASN A C 1
ATOM 535 O O . ASN A 1 70 ? -2.501 13.113 -0.237 1.00 83.44 70 ASN A O 1
ATOM 539 N N . LEU A 1 71 ? -3.453 13.280 1.796 1.00 78.44 71 LEU A N 1
ATOM 540 C CA . LEU A 1 71 ? -4.384 14.395 1.540 1.00 78.44 71 LEU A CA 1
ATOM 541 C C . LEU A 1 71 ? -5.486 14.145 0.498 1.00 78.44 71 LEU A C 1
ATOM 543 O O . LEU A 1 71 ? -6.519 14.810 0.548 1.00 78.44 71 LEU A O 1
ATOM 547 N N . ALA A 1 72 ? -5.321 13.172 -0.394 1.00 81.38 72 ALA A N 1
ATOM 548 C CA . ALA A 1 72 ? -6.324 12.823 -1.391 1.00 81.38 72 ALA A CA 1
ATOM 549 C C . ALA A 1 72 ? -7.448 11.940 -0.828 1.00 81.38 72 ALA A C 1
ATOM 551 O O . ALA A 1 72 ? -8.50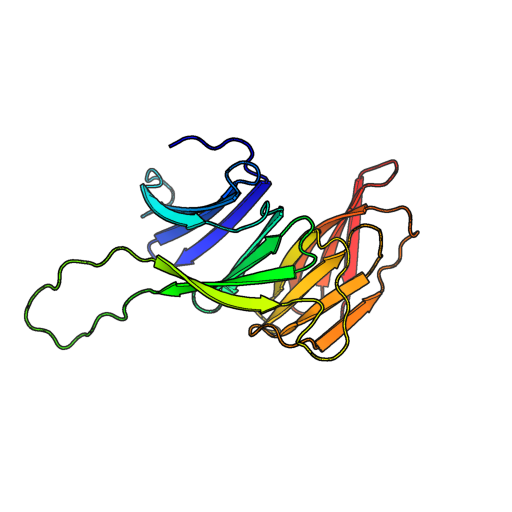3 11.831 -1.450 1.00 81.38 72 ALA A O 1
ATOM 552 N N . ASN A 1 73 ? -7.247 11.342 0.358 1.00 85.19 73 ASN A N 1
ATOM 553 C CA . ASN A 1 73 ? -8.202 10.424 0.990 1.00 85.19 73 ASN A CA 1
ATOM 554 C C . ASN A 1 73 ? -8.652 9.315 0.024 1.00 85.19 73 ASN A C 1
ATOM 556 O O . ASN A 1 73 ? -9.831 8.990 -0.068 1.00 85.19 73 ASN A O 1
ATOM 560 N N . GLN A 1 74 ? -7.703 8.780 -0.738 1.00 88.94 74 GLN A N 1
ATOM 561 C CA . GLN A 1 74 ? -7.946 7.778 -1.764 1.00 88.94 74 GLN A CA 1
ATOM 562 C C . GLN A 1 74 ? -6.786 6.789 -1.799 1.00 88.94 74 GLN A C 1
ATOM 564 O O . GLN A 1 74 ? -5.684 7.082 -1.324 1.00 88.94 74 GLN A O 1
ATOM 569 N N . PHE A 1 75 ? -7.020 5.643 -2.422 1.00 90.62 75 PHE A N 1
ATOM 570 C CA . PHE A 1 75 ? -5.937 4.785 -2.879 1.00 90.62 75 PHE A CA 1
ATOM 571 C C . PHE A 1 75 ? -6.080 4.509 -4.375 1.00 90.62 75 PHE A C 1
ATOM 573 O O . PHE A 1 75 ? -7.183 4.518 -4.930 1.00 90.62 75 PHE A O 1
ATOM 580 N N . LYS A 1 76 ? -4.948 4.293 -5.038 1.00 91.81 76 LYS A N 1
ATOM 581 C CA . LYS A 1 76 ? -4.865 3.934 -6.453 1.00 91.81 76 LYS A CA 1
ATOM 582 C C . LYS A 1 76 ? -4.576 2.452 -6.589 1.00 91.81 76 LYS A C 1
ATOM 584 O O . LYS A 1 76 ? -3.823 1.889 -5.799 1.00 91.81 76 LYS A O 1
ATOM 589 N N . ILE A 1 77 ? -5.143 1.858 -7.629 1.00 91.31 77 ILE A N 1
ATOM 590 C CA . ILE A 1 77 ? -4.775 0.533 -8.113 1.00 91.31 77 ILE A CA 1
ATOM 591 C C . ILE A 1 77 ? -3.978 0.759 -9.389 1.00 91.31 77 ILE A C 1
ATOM 593 O O . ILE A 1 77 ? -4.495 1.327 -10.352 1.00 91.31 77 ILE A O 1
ATOM 597 N N . LEU A 1 78 ? -2.721 0.348 -9.387 1.00 91.62 78 LEU A N 1
ATOM 598 C CA . LEU A 1 78 ? -1.847 0.337 -10.548 1.00 91.62 78 LEU A CA 1
ATOM 599 C C . LEU A 1 78 ? -1.764 -1.097 -11.065 1.00 91.62 78 LEU A C 1
ATOM 601 O O . LEU A 1 78 ? -1.745 -2.035 -10.274 1.00 91.62 78 LEU A O 1
ATOM 605 N N . SER A 1 79 ? -1.712 -1.275 -12.377 1.00 87.31 79 SER A N 1
ATOM 606 C CA . SER A 1 79 ? -1.440 -2.569 -13.004 1.00 87.31 79 SER A CA 1
ATOM 607 C C . SER A 1 79 ? -0.092 -2.481 -13.690 1.00 87.31 79 SER A C 1
ATOM 609 O O . SER A 1 79 ? 0.109 -1.568 -14.495 1.00 87.31 79 SER A O 1
ATOM 611 N N . LEU A 1 80 ? 0.810 -3.429 -13.434 1.00 81.44 80 LEU A N 1
ATOM 612 C CA . LEU A 1 80 ? 1.904 -3.641 -14.374 1.00 81.44 80 LEU A CA 1
ATOM 613 C C . LEU A 1 80 ? 1.297 -4.202 -15.652 1.00 81.44 80 LEU A C 1
ATOM 615 O O . LEU A 1 80 ? 0.638 -5.243 -15.647 1.00 81.44 80 LEU A O 1
ATOM 619 N N . LYS A 1 81 ? 1.509 -3.506 -16.760 1.00 71.75 81 LYS A N 1
ATOM 620 C CA . LYS A 1 81 ? 1.305 -4.092 -18.076 1.00 71.75 81 LYS A CA 1
ATOM 621 C C . LYS A 1 81 ? 2.553 -4.903 -18.396 1.00 71.75 81 LYS A C 1
ATOM 623 O O . LYS A 1 81 ? 3.546 -4.363 -18.875 1.00 71.75 81 LYS A O 1
ATOM 628 N N . CYS A 1 82 ? 2.510 -6.198 -18.105 1.00 54.72 82 CYS A N 1
ATOM 629 C CA . CYS A 1 82 ? 3.408 -7.147 -18.746 1.00 54.72 82 CYS A CA 1
ATOM 630 C C . CYS A 1 82 ? 2.745 -7.514 -20.078 1.00 54.72 82 CYS A C 1
ATOM 632 O O . CYS A 1 82 ? 1.621 -8.014 -20.071 1.00 54.72 82 CYS A O 1
ATOM 634 N N . GLN A 1 83 ? 3.371 -7.218 -21.222 1.00 53.38 83 GLN A N 1
ATOM 635 C CA . GLN A 1 83 ? 2.879 -7.796 -22.473 1.00 53.38 83 GLN A CA 1
ATOM 636 C C . GLN A 1 83 ? 3.004 -9.314 -22.346 1.00 53.38 83 GLN A C 1
ATOM 638 O O . GLN A 1 83 ? 4.108 -9.832 -22.161 1.00 53.38 83 GLN A O 1
ATOM 643 N N . GLU A 1 84 ? 1.870 -10.017 -22.394 1.00 46.19 84 GLU A N 1
ATOM 644 C CA . GLU A 1 84 ? 1.852 -11.463 -22.591 1.00 46.19 84 GLU A CA 1
ATOM 645 C C . GLU A 1 84 ? 2.778 -11.769 -23.771 1.00 46.19 84 GLU A C 1
ATOM 647 O O . GLU A 1 84 ? 2.665 -11.136 -24.825 1.00 46.19 84 GLU A O 1
ATOM 652 N N . ARG A 1 85 ? 3.728 -12.699 -23.597 1.00 44.97 85 ARG A N 1
ATOM 653 C CA . ARG A 1 85 ? 4.487 -13.239 -24.729 1.00 44.97 85 ARG A CA 1
ATOM 654 C C . ARG A 1 85 ? 3.457 -13.715 -25.747 1.00 44.97 85 ARG A C 1
ATOM 656 O O . ARG A 1 85 ? 2.828 -14.747 -25.529 1.00 44.97 85 ARG A O 1
ATOM 663 N N . GLN A 1 86 ? 3.291 -12.990 -26.850 1.00 41.38 86 GLN A N 1
ATOM 664 C CA . GLN A 1 86 ? 2.640 -13.553 -28.019 1.00 41.38 86 GLN A CA 1
ATOM 665 C C . GLN A 1 86 ? 3.552 -14.680 -28.500 1.00 41.38 86 GLN A C 1
ATOM 667 O O . GLN A 1 86 ? 4.564 -14.446 -29.154 1.00 41.38 86 GLN A O 1
ATOM 672 N N . LEU A 1 87 ? 3.227 -15.906 -28.096 1.00 50.69 87 LEU A N 1
ATOM 673 C CA . LEU A 1 87 ? 3.977 -17.130 -28.386 1.00 50.69 87 LEU A CA 1
ATOM 674 C C . LEU A 1 87 ? 3.952 -17.522 -29.878 1.00 50.69 87 LEU A C 1
ATOM 676 O O . LEU A 1 87 ? 4.435 -18.594 -30.224 1.00 50.69 87 LEU A O 1
ATOM 680 N N . GLU A 1 88 ? 3.435 -16.667 -30.767 1.00 54.00 88 GLU A N 1
ATOM 681 C CA . GLU A 1 88 ? 3.201 -16.986 -32.182 1.00 54.00 88 GLU A CA 1
ATOM 682 C C . GLU A 1 88 ? 3.954 -16.090 -33.186 1.00 54.00 88 GLU A C 1
ATOM 684 O O . GLU A 1 88 ? 3.801 -16.269 -34.392 1.00 54.00 88 GLU A O 1
ATOM 689 N N . ALA A 1 89 ? 4.807 -15.156 -32.745 1.00 54.84 89 ALA A N 1
ATOM 690 C CA . ALA A 1 89 ? 5.601 -14.336 -33.666 1.00 54.84 89 ALA A CA 1
ATOM 691 C C . ALA A 1 89 ? 6.999 -14.939 -33.904 1.00 54.84 89 ALA A C 1
ATOM 693 O O . ALA A 1 89 ? 7.793 -15.096 -32.979 1.00 54.84 89 ALA A O 1
ATOM 694 N N . SER A 1 90 ? 7.320 -15.235 -35.167 1.00 59.62 90 SER A N 1
ATOM 695 C CA . SER A 1 90 ? 8.610 -15.773 -35.633 1.00 59.62 90 SER A CA 1
ATOM 696 C C . SER A 1 90 ? 9.782 -14.784 -35.563 1.00 59.62 90 SER A C 1
ATOM 698 O O . SER A 1 90 ? 10.905 -15.142 -35.909 1.00 59.62 90 SER A O 1
ATOM 700 N N . GLU A 1 91 ? 9.543 -13.549 -35.122 1.00 66.69 91 GLU A N 1
ATOM 701 C CA . GLU A 1 91 ? 10.568 -12.521 -34.964 1.00 66.69 91 GLU A CA 1
ATOM 702 C C . GLU A 1 91 ? 10.621 -12.032 -33.511 1.00 66.69 91 GLU A C 1
ATOM 704 O O . GLU A 1 91 ? 9.570 -11.759 -32.919 1.00 66.69 91 GLU A O 1
ATOM 709 N N . PRO A 1 92 ? 11.822 -11.887 -32.917 1.00 53.06 92 PRO A N 1
ATOM 710 C CA . PRO A 1 92 ? 11.971 -11.305 -31.593 1.00 53.06 92 PRO A CA 1
ATOM 711 C C . PRO A 1 92 ? 11.552 -9.831 -31.641 1.00 53.06 92 PRO A C 1
ATOM 713 O O . PRO A 1 92 ? 12.318 -8.960 -32.050 1.00 53.06 92 PRO A O 1
ATOM 716 N N . GLN A 1 93 ? 10.320 -9.550 -31.219 1.00 54.53 93 GLN A N 1
ATOM 717 C CA . GLN A 1 93 ? 9.864 -8.186 -30.964 1.00 54.53 93 GLN A CA 1
ATOM 718 C C . GLN A 1 93 ? 10.787 -7.548 -29.909 1.00 54.53 93 GLN A C 1
ATOM 720 O O . GLN A 1 93 ? 11.130 -8.216 -28.924 1.00 54.53 93 GLN A O 1
ATOM 725 N N . PRO A 1 94 ? 11.206 -6.278 -30.078 1.00 56.06 94 PRO A N 1
ATOM 726 C CA . PRO A 1 94 ? 11.989 -5.592 -29.062 1.00 56.06 94 PRO A CA 1
ATOM 727 C C . PRO A 1 94 ? 11.204 -5.609 -27.751 1.00 56.06 94 PRO A C 1
ATOM 729 O O . PRO A 1 94 ? 10.045 -5.200 -27.706 1.00 56.06 94 PRO A O 1
ATOM 732 N N . MET A 1 95 ? 11.835 -6.128 -26.698 1.00 53.81 95 MET A N 1
ATOM 733 C CA . MET A 1 95 ? 11.236 -6.268 -25.375 1.00 53.81 95 MET A CA 1
ATOM 734 C C . MET A 1 95 ? 10.790 -4.882 -24.890 1.00 53.81 95 MET A C 1
ATOM 736 O O . MET A 1 95 ? 11.623 -4.053 -24.526 1.00 53.81 95 MET A O 1
ATOM 740 N N . GLN A 1 96 ? 9.486 -4.601 -24.940 1.00 59.81 96 GLN A N 1
ATOM 741 C CA . GLN A 1 96 ? 8.954 -3.335 -24.446 1.00 59.81 96 GLN A CA 1
ATOM 742 C C . GLN A 1 96 ? 9.106 -3.296 -22.923 1.00 59.81 96 GLN A C 1
ATOM 744 O O . GLN A 1 96 ? 8.831 -4.276 -22.226 1.00 59.81 96 GLN A O 1
ATOM 749 N N . THR A 1 97 ? 9.591 -2.170 -22.406 1.00 65.12 97 THR A N 1
ATOM 750 C CA . THR A 1 97 ? 9.777 -1.958 -20.968 1.00 65.12 97 THR A CA 1
ATOM 751 C C . THR A 1 97 ? 8.421 -2.006 -20.262 1.00 65.12 97 THR A C 1
ATOM 753 O O . THR A 1 97 ? 7.502 -1.318 -20.709 1.00 65.12 97 THR A O 1
ATOM 756 N N . PRO A 1 98 ? 8.263 -2.786 -19.179 1.00 72.38 98 PRO A N 1
ATOM 757 C CA . PRO A 1 98 ? 6.987 -2.881 -18.485 1.00 72.38 98 PRO A CA 1
ATOM 758 C C . PRO A 1 98 ? 6.626 -1.537 -17.850 1.00 72.38 98 PRO A C 1
ATOM 760 O O . PRO A 1 98 ? 7.473 -0.840 -17.291 1.00 72.38 98 PRO A O 1
ATOM 763 N N . GLU A 1 99 ? 5.347 -1.189 -17.935 1.00 81.69 99 GLU A N 1
ATOM 764 C CA . GLU A 1 99 ? 4.819 0.101 -17.503 1.00 81.69 99 GLU A CA 1
ATOM 765 C C . GLU A 1 99 ? 3.738 -0.111 -16.440 1.00 81.69 99 GLU A C 1
ATOM 767 O O . GLU A 1 99 ? 2.870 -0.978 -16.577 1.00 81.69 99 GLU A O 1
ATOM 772 N N . LEU A 1 100 ? 3.778 0.692 -15.377 1.00 80.81 100 LEU A N 1
ATOM 773 C CA . LEU A 1 100 ? 2.661 0.809 -14.446 1.00 80.81 100 LEU A CA 1
ATOM 774 C C . LEU A 1 100 ? 1.618 1.752 -15.043 1.00 80.81 100 LEU A C 1
ATOM 776 O O . LEU A 1 100 ? 1.920 2.901 -15.349 1.00 80.81 100 LEU A O 1
ATOM 780 N N . ALA A 1 101 ? 0.379 1.288 -15.146 1.00 77.38 101 ALA A N 1
ATOM 781 C CA . ALA A 1 101 ? -0.746 2.107 -15.576 1.00 77.38 101 ALA A CA 1
ATOM 782 C C . ALA A 1 101 ? -1.803 2.197 -14.474 1.00 77.38 101 ALA A C 1
ATOM 784 O O . ALA A 1 101 ? -2.012 1.244 -13.720 1.00 77.38 101 ALA A O 1
ATOM 785 N N . LEU A 1 102 ? -2.507 3.330 -14.406 1.00 81.38 102 LEU A N 1
ATOM 786 C CA . LEU A 1 102 ? -3.654 3.475 -13.517 1.00 81.38 102 LEU A CA 1
ATOM 787 C C . LEU A 1 102 ? -4.768 2.519 -13.948 1.00 81.38 102 LEU A C 1
ATOM 789 O O . LEU A 1 102 ? -5.263 2.610 -15.069 1.00 81.38 102 LEU A O 1
ATOM 793 N N . PHE A 1 103 ? -5.164 1.625 -13.048 1.00 76.88 103 PHE A N 1
ATOM 794 C CA . PHE A 1 103 ? -6.303 0.734 -13.235 1.00 76.88 103 PHE A CA 1
ATOM 795 C C . PHE A 1 103 ? -7.575 1.337 -12.635 1.00 76.88 103 PHE A C 1
ATOM 797 O O . PHE A 1 103 ? -8.607 1.376 -13.295 1.00 76.88 103 PHE A O 1
ATOM 804 N N . ASN A 1 104 ? -7.501 1.825 -11.392 1.00 77.69 104 ASN A N 1
ATOM 805 C CA . ASN A 1 104 ? -8.644 2.429 -10.709 1.00 77.69 104 ASN A CA 1
ATOM 806 C C . ASN A 1 104 ? -8.201 3.446 -9.644 1.00 77.69 104 ASN A C 1
ATOM 808 O O . ASN A 1 104 ? -7.071 3.394 -9.147 1.00 77.69 104 ASN A O 1
ATOM 812 N N . VAL A 1 105 ? -9.109 4.346 -9.264 1.00 77.06 105 VAL A N 1
ATOM 813 C CA . VAL A 1 105 ? -8.965 5.250 -8.121 1.00 77.06 105 VAL A CA 1
ATOM 814 C C . VAL A 1 105 ? -10.148 5.043 -7.185 1.00 77.06 105 VAL A C 1
ATOM 816 O O . VAL A 1 105 ? -11.298 5.261 -7.552 1.00 77.06 105 VAL A O 1
ATOM 819 N N . CYS A 1 106 ? -9.863 4.665 -5.946 1.00 75.62 106 CYS A N 1
ATOM 820 C CA . CYS A 1 106 ? -10.890 4.451 -4.937 1.00 75.62 106 CYS A CA 1
ATOM 821 C C . CYS A 1 106 ? -11.026 5.721 -4.104 1.00 75.62 106 CYS A C 1
ATOM 823 O O . CYS A 1 106 ? -10.217 5.972 -3.209 1.00 75.62 106 CYS A O 1
ATOM 825 N N . THR A 1 107 ? -12.014 6.548 -4.458 1.00 70.00 107 THR A N 1
ATOM 826 C CA . THR A 1 107 ? -12.218 7.888 -3.890 1.00 70.00 107 THR A CA 1
ATOM 827 C C . THR A 1 107 ? -13.477 7.993 -3.039 1.00 70.00 107 THR A C 1
ATOM 829 O O . THR A 1 107 ? -14.376 7.157 -3.08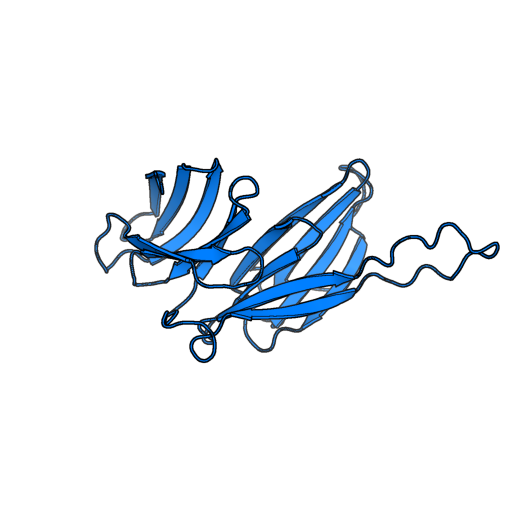5 1.00 70.00 107 THR A O 1
ATOM 832 N N . ASN A 1 108 ? -13.575 9.133 -2.359 1.00 61.47 108 ASN A N 1
ATOM 833 C CA . ASN A 1 108 ? -14.740 9.596 -1.611 1.00 61.47 108 ASN A CA 1
ATOM 834 C C . ASN A 1 108 ? -15.991 9.900 -2.453 1.00 61.47 108 ASN A C 1
ATOM 836 O O . ASN A 1 108 ? -17.016 10.244 -1.868 1.00 61.47 108 ASN A O 1
ATOM 840 N N . LYS A 1 109 ? -15.914 9.896 -3.792 1.00 52.66 109 LYS A N 1
ATOM 841 C CA . LYS A 1 109 ? -16.972 10.476 -4.637 1.00 52.66 109 LYS A CA 1
ATOM 842 C C . LYS A 1 109 ? -17.756 9.478 -5.479 1.00 52.66 109 LYS A C 1
ATOM 844 O O . LYS A 1 109 ? -18.908 9.770 -5.776 1.00 52.66 109 LYS A O 1
ATOM 849 N N . GLU A 1 110 ? -17.180 8.334 -5.846 1.00 50.94 110 GLU A N 1
ATOM 850 C CA . GLU A 1 110 ? -17.766 7.515 -6.922 1.00 50.94 110 GLU A CA 1
ATOM 851 C C . GLU A 1 110 ? -18.148 6.079 -6.528 1.00 50.94 110 GLU A C 1
ATOM 853 O O . GLU A 1 110 ? -18.923 5.460 -7.247 1.00 50.94 110 GLU A O 1
ATOM 858 N N . ASN A 1 111 ? -17.750 5.575 -5.350 1.00 50.53 111 ASN A N 1
ATOM 859 C CA . ASN A 1 111 ? -18.054 4.195 -4.942 1.00 50.53 111 ASN A CA 1
ATOM 860 C C . ASN A 1 111 ? -18.873 4.120 -3.637 1.00 50.53 111 ASN A C 1
ATOM 862 O O . ASN A 1 111 ? -18.346 4.196 -2.531 1.00 50.53 111 ASN A O 1
ATOM 866 N N . ALA A 1 112 ? -20.187 3.928 -3.786 1.00 50.00 112 ALA A N 1
ATOM 867 C CA . ALA A 1 112 ? -21.055 3.177 -2.864 1.00 50.00 112 ALA A CA 1
ATOM 868 C C . ALA A 1 112 ? -21.067 3.535 -1.352 1.00 50.00 112 ALA A C 1
ATOM 870 O O . ALA A 1 112 ? -21.373 2.681 -0.523 1.00 50.00 112 ALA A O 1
ATOM 871 N N . GLY A 1 113 ? -20.827 4.794 -0.968 1.00 55.72 113 GLY A N 1
ATOM 872 C CA . GLY A 1 113 ? -21.217 5.292 0.362 1.00 55.72 113 GLY A CA 1
ATOM 873 C C . GLY A 1 113 ? -20.207 5.110 1.502 1.00 55.72 113 GLY A C 1
ATOM 874 O O . GLY A 1 113 ? -20.598 5.233 2.664 1.00 55.72 113 GLY A O 1
ATOM 875 N N . VAL A 1 114 ? -18.918 4.884 1.211 1.00 68.12 114 VAL A N 1
ATOM 876 C CA . VAL A 1 114 ? -17.851 5.047 2.215 1.00 68.12 114 VAL A CA 1
ATOM 877 C C . VAL A 1 114 ? -17.050 6.321 1.956 1.00 68.12 114 VAL A C 1
ATOM 879 O O . VAL A 1 114 ? -16.606 6.585 0.842 1.00 68.12 114 VAL A O 1
ATOM 882 N N . GLN A 1 115 ? -16.853 7.116 3.005 1.00 73.19 115 GLN A N 1
ATOM 883 C CA . GLN A 1 115 ? -15.938 8.251 2.989 1.00 73.19 115 GLN A CA 1
ATOM 884 C C . GLN A 1 115 ? -14.636 7.818 3.662 1.00 73.19 115 GLN A C 1
ATOM 886 O O . GLN A 1 115 ? -14.621 7.551 4.869 1.00 73.19 115 GLN A O 1
ATOM 891 N N . LEU A 1 116 ? -13.564 7.730 2.875 1.00 81.50 116 LEU A N 1
ATOM 892 C CA . LEU A 1 116 ? -12.217 7.557 3.397 1.00 81.50 116 LEU A CA 1
ATOM 893 C C . LEU A 1 116 ? -11.741 8.894 3.977 1.00 81.50 116 LEU A C 1
ATOM 895 O O . LEU A 1 116 ? -11.985 9.970 3.421 1.00 81.50 116 LEU A O 1
ATOM 899 N N . ASN A 1 117 ? -11.053 8.838 5.111 1.00 82.69 117 ASN A N 1
ATOM 900 C CA . ASN A 1 117 ? -10.506 10.010 5.771 1.00 82.69 117 ASN A CA 1
ATOM 901 C C . ASN A 1 117 ? -9.110 9.709 6.320 1.00 82.69 117 ASN A C 1
ATOM 903 O O . ASN A 1 117 ? -8.942 8.832 7.159 1.00 82.69 117 ASN A O 1
ATOM 907 N N . ARG A 1 118 ? -8.105 10.458 5.859 1.00 84.62 118 ARG A N 1
ATOM 908 C CA . ARG A 1 118 ? -6.695 10.311 6.243 1.00 84.62 118 ARG A CA 1
ATOM 909 C C . ARG A 1 118 ? -6.190 8.875 6.097 1.00 84.62 118 ARG A C 1
ATOM 911 O O . ARG A 1 118 ? -5.669 8.296 7.046 1.00 84.62 118 ARG A O 1
ATOM 918 N N . VAL A 1 119 ? -6.364 8.291 4.913 1.00 88.19 119 VAL A N 1
ATOM 919 C CA . VAL A 1 119 ? -5.829 6.954 4.611 1.00 88.19 119 VAL A CA 1
ATOM 920 C C . VAL A 1 119 ? -4.337 6.868 4.936 1.00 88.19 119 VAL A C 1
ATOM 922 O O . VAL A 1 119 ? -3.593 7.821 4.695 1.00 88.19 119 VAL A O 1
ATOM 925 N N . ARG A 1 120 ? -3.908 5.740 5.510 1.00 88.25 120 ARG A N 1
ATOM 926 C CA . ARG A 1 120 ? -2.526 5.548 5.958 1.00 88.25 120 ARG A CA 1
ATOM 927 C C . ARG A 1 120 ? -1.916 4.274 5.385 1.00 88.25 120 ARG A C 1
ATOM 929 O O . ARG A 1 120 ? -1.393 4.316 4.276 1.00 88.25 120 ARG A O 1
ATOM 936 N N . GLY A 1 121 ? -1.996 3.177 6.131 1.00 89.44 121 GLY A N 1
ATOM 937 C CA . GLY A 1 121 ? -1.512 1.864 5.730 1.00 89.44 121 GLY A CA 1
ATOM 938 C C . GLY A 1 121 ? -2.552 1.114 4.913 1.00 89.44 121 GLY A C 1
ATOM 939 O O . GLY A 1 121 ? -3.764 1.310 5.094 1.00 89.44 121 GLY A O 1
ATOM 940 N N . LEU A 1 122 ? -2.069 0.243 4.039 1.00 93.00 122 LEU A N 1
ATOM 941 C CA . LEU A 1 122 ? -2.903 -0.636 3.241 1.00 93.00 122 LEU A CA 1
ATOM 942 C C . LEU A 1 122 ? -2.253 -2.017 3.127 1.00 93.00 122 LEU A C 1
ATOM 944 O O . LEU A 1 122 ? -1.036 -2.137 3.065 1.00 93.00 122 LEU A O 1
ATOM 948 N N . THR A 1 123 ? -3.062 -3.066 3.051 1.00 94.12 123 THR A N 1
ATOM 949 C CA . THR A 1 123 ? -2.563 -4.415 2.770 1.00 94.12 123 THR A CA 1
ATOM 950 C C . THR A 1 123 ? -3.538 -5.179 1.888 1.00 94.12 123 THR A C 1
ATOM 952 O O . THR A 1 123 ? -4.711 -4.817 1.782 1.00 94.12 123 THR A O 1
ATOM 955 N N . TYR A 1 124 ? -3.043 -6.222 1.232 1.00 92.81 124 TYR A N 1
ATOM 956 C CA . TYR A 1 124 ? -3.841 -7.112 0.401 1.00 92.81 124 TYR A CA 1
ATOM 957 C C . TYR A 1 124 ? -3.790 -8.512 0.993 1.00 92.81 124 TYR A C 1
ATOM 959 O O . TYR A 1 124 ? -2.708 -9.065 1.175 1.00 92.81 124 TYR A O 1
ATOM 967 N N . ASP A 1 125 ? -4.955 -9.092 1.263 1.00 91.50 125 ASP A N 1
ATOM 968 C CA . ASP A 1 125 ? -5.043 -10.498 1.628 1.00 91.50 125 ASP A CA 1
ATOM 969 C C . ASP A 1 125 ? -5.245 -11.347 0.359 1.00 91.50 125 ASP A C 1
ATOM 971 O O . ASP A 1 125 ? -6.306 -11.267 -0.272 1.00 91.50 125 ASP A O 1
ATOM 975 N N . PRO A 1 126 ? -4.272 -12.191 -0.033 1.00 88.00 126 PRO A N 1
ATOM 976 C CA . PRO A 1 126 ? -4.392 -13.018 -1.226 1.00 88.00 126 PRO A CA 1
ATOM 977 C C . PRO A 1 126 ? -5.454 -14.117 -1.110 1.00 88.00 126 PRO A C 1
ATOM 979 O O . PRO A 1 126 ? -5.931 -14.579 -2.150 1.00 88.00 126 PRO A O 1
ATOM 982 N N . GLN A 1 127 ? -5.845 -14.526 0.104 1.00 88.25 127 GLN A N 1
ATOM 983 C CA . GLN A 1 127 ? -6.839 -15.582 0.312 1.00 88.25 127 GLN A CA 1
ATOM 984 C C . GLN A 1 127 ? -8.258 -15.069 0.049 1.00 88.25 127 GLN A C 1
ATOM 986 O O . GLN A 1 127 ? -8.980 -15.636 -0.773 1.00 88.25 127 GLN A O 1
ATOM 991 N N . THR A 1 128 ? -8.661 -13.975 0.704 1.00 89.69 128 THR A N 1
ATOM 992 C CA . THR A 1 128 ? -9.983 -13.358 0.476 1.00 89.69 128 THR A CA 1
ATOM 993 C C . THR A 1 128 ? -10.020 -12.465 -0.759 1.00 89.69 128 THR A C 1
ATOM 995 O O . THR A 1 128 ? -11.088 -12.225 -1.325 1.00 89.69 128 THR A O 1
ATOM 998 N N . ARG A 1 129 ? -8.849 -12.018 -1.227 1.00 91.38 129 ARG A N 1
ATOM 999 C CA . ARG A 1 129 ? -8.665 -11.017 -2.286 1.00 91.38 129 ARG A CA 1
ATOM 1000 C C . ARG A 1 129 ? -9.206 -9.641 -1.904 1.00 91.38 129 ARG A C 1
ATOM 1002 O O . ARG A 1 129 ? -9.575 -8.874 -2.798 1.00 91.38 129 ARG A O 1
ATOM 1009 N N . TYR A 1 130 ? -9.245 -9.339 -0.610 1.00 91.56 130 TYR A N 1
ATOM 1010 C CA . TYR A 1 130 ? -9.609 -8.024 -0.110 1.00 91.56 130 TYR A CA 1
ATOM 1011 C C . TYR A 1 130 ? -8.396 -7.115 0.058 1.00 91.56 130 TYR A C 1
ATOM 1013 O O . TYR A 1 130 ? -7.294 -7.550 0.390 1.00 91.56 130 TYR A O 1
ATOM 1021 N N . VAL A 1 131 ? -8.635 -5.827 -0.158 1.00 92.00 131 VAL A N 1
ATOM 1022 C CA . VAL A 1 131 ? -7.730 -4.735 0.179 1.00 92.00 131 VAL A CA 1
ATOM 1023 C C . VAL A 1 131 ? -8.232 -4.125 1.478 1.00 92.00 131 VAL A C 1
ATOM 1025 O O . VAL A 1 131 ? -9.384 -3.698 1.581 1.00 92.00 131 VAL A O 1
ATOM 1028 N N . LEU A 1 132 ? -7.366 -4.088 2.478 1.00 91.94 132 LEU A N 1
ATOM 1029 C CA . LEU A 1 132 ? -7.659 -3.542 3.792 1.00 91.94 132 LEU A CA 1
ATOM 1030 C C . LEU A 1 132 ? -6.960 -2.197 3.915 1.00 91.94 132 LEU A C 1
ATOM 1032 O O . LEU A 1 132 ? -5.746 -2.114 3.750 1.00 91.94 132 LEU A O 1
ATOM 1036 N N . VAL A 1 133 ? -7.721 -1.148 4.207 1.00 91.06 133 VAL A N 1
ATOM 1037 C CA . VAL A 1 133 ? -7.218 0.226 4.279 1.00 91.06 133 VAL A CA 1
ATOM 1038 C C . VAL A 1 133 ? -7.476 0.789 5.665 1.00 91.06 133 VAL A C 1
ATOM 1040 O O . VAL A 1 133 ? -8.593 0.729 6.180 1.00 91.06 133 VAL A O 1
ATOM 1043 N N . THR A 1 134 ? -6.440 1.363 6.265 1.00 88.56 134 THR A N 1
ATOM 1044 C CA . THR A 1 134 ? -6.524 2.030 7.569 1.00 88.56 134 THR A CA 1
ATOM 1045 C C . THR A 1 134 ? -6.672 3.539 7.423 1.00 88.56 134 THR A C 1
ATOM 1047 O O . THR A 1 134 ? -6.156 4.146 6.483 1.00 88.56 134 THR A O 1
ATOM 1050 N N . GLU A 1 135 ? -7.364 4.154 8.382 1.00 84.56 135 GLU A N 1
ATOM 1051 C CA . GLU A 1 135 ? -7.610 5.598 8.438 1.00 84.56 135 GLU A CA 1
ATOM 1052 C C . GLU A 1 135 ? -7.013 6.213 9.714 1.00 84.56 135 GLU A C 1
ATOM 1054 O O . GLU A 1 135 ? -7.293 5.795 10.837 1.00 84.56 135 GLU A O 1
ATOM 1059 N N . GLU A 1 136 ? -6.182 7.243 9.573 1.00 81.44 136 GLU A N 1
ATOM 1060 C CA . GLU A 1 136 ? -5.583 7.932 10.711 1.00 81.44 136 GLU A CA 1
ATOM 1061 C C . GLU A 1 136 ? -6.640 8.731 11.494 1.00 81.44 136 GLU A C 1
ATOM 1063 O O . GLU A 1 136 ? -7.358 9.571 10.949 1.00 81.44 136 GLU A O 1
ATOM 1068 N N . GLY A 1 137 ? -6.709 8.509 12.810 1.00 78.12 137 GLY A N 1
ATOM 1069 C CA . GLY A 1 137 ? -7.680 9.173 13.689 1.00 78.12 137 GLY A CA 1
ATOM 1070 C C . GLY A 1 137 ? -9.086 8.568 13.636 1.00 78.12 137 GLY A C 1
ATOM 1071 O O . GLY A 1 137 ? -9.994 9.071 14.300 1.00 78.12 137 GLY A O 1
ATOM 1072 N N . ASN A 1 138 ? -9.272 7.476 12.890 1.00 78.12 138 ASN A N 1
ATOM 1073 C CA . ASN A 1 138 ? -10.508 6.712 12.860 1.00 78.12 138 ASN A CA 1
ATOM 1074 C C . ASN A 1 138 ? -10.178 5.223 13.052 1.00 78.12 138 ASN A C 1
ATOM 1076 O O . ASN A 1 138 ? -9.657 4.609 12.127 1.00 78.12 138 ASN A O 1
ATOM 1080 N N . PRO A 1 139 ? -10.432 4.626 14.235 1.00 80.88 139 PRO A N 1
ATOM 1081 C CA . PRO A 1 139 ? -10.022 3.258 14.548 1.00 80.88 139 PRO A CA 1
ATOM 1082 C C . PRO A 1 139 ? -10.915 2.248 13.813 1.00 80.88 139 PRO A C 1
ATOM 1084 O O . PRO A 1 139 ? -11.764 1.580 14.403 1.00 80.88 139 PRO A O 1
ATOM 1087 N N . LYS A 1 140 ? -10.756 2.166 12.498 1.00 85.38 140 LYS A N 1
ATOM 1088 C CA . LYS A 1 140 ? -11.473 1.257 11.620 1.00 85.38 140 LYS A CA 1
ATOM 1089 C C . LYS A 1 140 ? -10.572 0.825 10.463 1.00 85.38 140 LYS A C 1
ATOM 1091 O O . LYS A 1 140 ? -9.654 1.546 10.075 1.00 85.38 140 LYS A O 1
ATOM 1096 N N . ILE A 1 141 ? -10.881 -0.338 9.909 1.00 88.38 141 ILE A N 1
ATOM 1097 C CA . ILE A 1 141 ? -10.346 -0.833 8.643 1.00 88.38 141 ILE A CA 1
ATOM 1098 C C . ILE A 1 141 ? -11.486 -0.788 7.636 1.00 88.38 141 ILE A C 1
ATOM 1100 O O . ILE A 1 141 ? -12.526 -1.401 7.869 1.00 88.38 141 ILE A O 1
ATOM 1104 N N . CYS A 1 142 ? -11.293 -0.088 6.527 1.00 89.19 142 CYS A N 1
ATOM 1105 C CA . CYS A 1 142 ? -12.178 -0.171 5.374 1.00 89.19 142 CYS A CA 1
ATOM 1106 C C . CYS A 1 142 ? -11.739 -1.344 4.493 1.00 89.19 142 CYS A C 1
ATOM 1108 O O . CYS A 1 142 ? -10.554 -1.500 4.204 1.00 89.19 142 CYS A O 1
ATOM 1110 N N . VAL A 1 143 ? -12.697 -2.17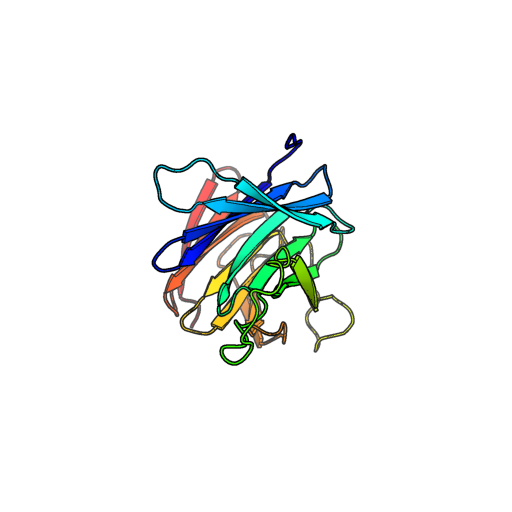0 4.088 1.00 90.19 143 VAL A N 1
ATOM 1111 C CA . VAL A 1 143 ? -12.490 -3.383 3.297 1.00 90.19 143 VAL A CA 1
ATOM 1112 C C . VAL A 1 143 ? -13.000 -3.124 1.889 1.00 90.19 143 VAL A C 1
ATOM 1114 O O . VAL A 1 143 ? -14.154 -2.729 1.705 1.00 90.19 143 VAL A O 1
ATOM 1117 N N . PHE A 1 144 ? -12.143 -3.364 0.907 1.00 91.06 144 PHE A N 1
ATOM 1118 C CA . PHE A 1 144 ? -12.458 -3.271 -0.510 1.00 91.06 144 PHE A CA 1
ATOM 1119 C C . PHE A 1 144 ? -12.184 -4.612 -1.186 1.00 91.06 144 PHE A C 1
ATOM 1121 O O . PHE A 1 144 ? -11.327 -5.375 -0.745 1.00 91.06 144 PHE A O 1
ATOM 1128 N N . ASP A 1 145 ? -12.887 -4.906 -2.270 1.00 90.44 145 ASP A N 1
ATOM 1129 C CA . ASP A 1 145 ? -12.490 -5.970 -3.178 1.00 90.44 145 ASP A CA 1
ATOM 1130 C C . ASP A 1 145 ? -11.224 -5.579 -3.960 1.00 90.44 145 ASP A C 1
ATOM 1132 O O . ASP A 1 145 ? -10.777 -4.428 -3.971 1.00 90.44 145 ASP A O 1
ATOM 1136 N N . ARG A 1 146 ? -10.628 -6.562 -4.637 1.00 88.94 146 ARG A N 1
ATOM 1137 C CA . ARG A 1 146 ? -9.412 -6.378 -5.443 1.00 88.94 146 ARG A CA 1
ATOM 1138 C C . ARG A 1 146 ? -9.532 -5.319 -6.545 1.00 88.94 146 ARG A C 1
ATOM 1140 O O . ARG A 1 146 ? -8.502 -4.885 -7.059 1.00 88.94 146 ARG A O 1
ATOM 1147 N N . ASP A 1 147 ? -10.747 -5.017 -6.996 1.00 88.31 147 ASP A N 1
ATOM 1148 C CA . ASP A 1 147 ? -11.059 -4.111 -8.101 1.00 88.31 147 ASP A CA 1
ATOM 1149 C C . ASP A 1 147 ? -11.399 -2.697 -7.585 1.00 88.31 147 ASP A C 1
ATOM 1151 O O . ASP A 1 147 ? -11.512 -1.765 -8.383 1.00 88.31 147 ASP A O 1
ATOM 1155 N N . GLY A 1 148 ? -11.460 -2.510 -6.260 1.00 87.25 148 GLY A N 1
ATOM 1156 C CA . GLY A 1 148 ? -11.721 -1.231 -5.600 1.00 87.25 148 GLY A CA 1
ATOM 1157 C C . GLY A 1 148 ? -13.173 -1.022 -5.167 1.00 87.25 148 GLY A C 1
ATOM 1158 O O . GLY A 1 148 ? -13.530 0.073 -4.722 1.00 87.25 148 GLY A O 1
ATOM 1159 N N . GLY A 1 149 ? -14.021 -2.043 -5.293 1.00 87.19 149 GLY A N 1
ATOM 1160 C CA . GLY A 1 149 ? -15.392 -2.020 -4.796 1.00 87.19 149 GLY A CA 1
ATOM 1161 C C . GLY A 1 149 ? -15.418 -2.066 -3.271 1.00 87.19 149 GLY A C 1
ATOM 1162 O O .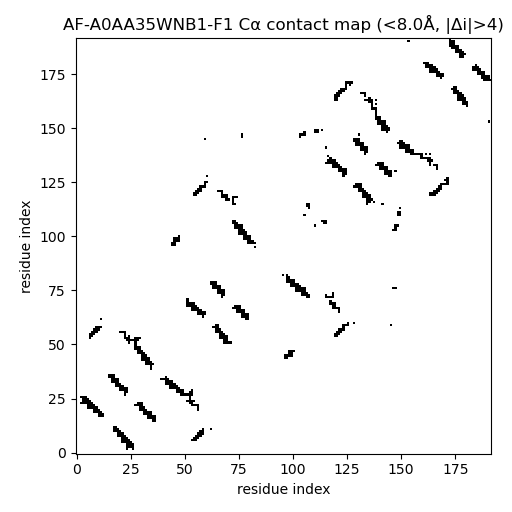 GLY A 1 149 ? -14.758 -2.896 -2.655 1.00 87.19 149 GLY A O 1
ATOM 1163 N N . TYR A 1 150 ? -16.160 -1.161 -2.633 1.00 87.75 150 TYR A N 1
ATOM 1164 C CA . TYR A 1 150 ? -16.288 -1.149 -1.175 1.00 87.75 150 TYR A CA 1
ATOM 1165 C C . TYR A 1 150 ? -17.124 -2.340 -0.686 1.00 87.75 150 TYR A C 1
ATOM 1167 O O . TYR A 1 150 ? -18.239 -2.554 -1.159 1.00 87.75 150 TYR A O 1
ATOM 1175 N N . VAL A 1 151 ? -16.595 -3.089 0.284 1.00 89.69 151 VAL A N 1
ATOM 1176 C CA . VAL A 1 151 ? -17.232 -4.286 0.858 1.00 89.69 151 VAL A CA 1
ATOM 1177 C C . VAL A 1 151 ? -17.793 -3.997 2.247 1.00 89.69 151 VAL A C 1
ATOM 1179 O O . VAL A 1 151 ? -18.905 -4.410 2.570 1.00 89.69 151 VAL A O 1
ATOM 1182 N N . GLY A 1 152 ? -17.042 -3.290 3.094 1.00 87.50 152 GLY A N 1
ATOM 1183 C CA . GLY A 1 152 ? -17.455 -3.066 4.475 1.00 87.50 152 GLY A CA 1
ATOM 1184 C C . GLY A 1 152 ? -16.388 -2.419 5.345 1.00 87.50 152 GLY A C 1
ATOM 1185 O O . GLY A 1 152 ? -15.366 -1.937 4.869 1.00 87.50 152 GLY A O 1
ATOM 1186 N N . THR A 1 153 ? -16.633 -2.393 6.653 1.00 88.38 153 THR A N 1
ATOM 1187 C CA . THR A 1 153 ? -15.707 -1.819 7.632 1.00 88.38 153 THR A CA 1
ATOM 1188 C C . THR A 1 153 ? -15.613 -2.717 8.859 1.00 88.38 153 THR A C 1
ATOM 1190 O O . THR A 1 153 ? -16.638 -3.143 9.390 1.00 88.38 153 THR A O 1
ATOM 11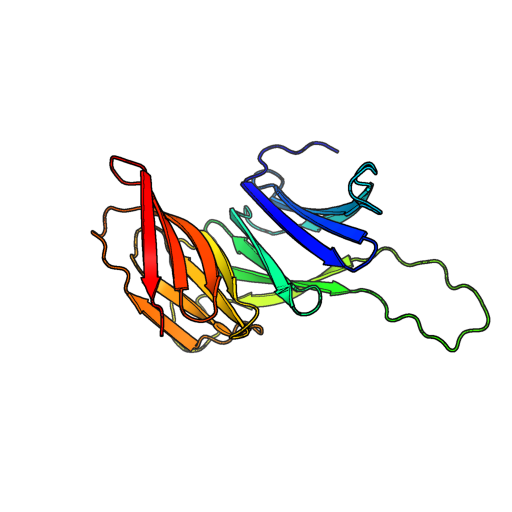93 N N . VAL A 1 154 ? -14.399 -2.909 9.374 1.00 87.25 154 VAL A N 1
ATOM 1194 C CA . VAL A 1 154 ? -14.148 -3.525 10.681 1.00 87.25 154 VAL A CA 1
ATOM 1195 C C . VAL A 1 154 ? -13.763 -2.443 11.683 1.00 87.25 154 VAL A C 1
ATOM 1197 O O . VAL A 1 154 ? -12.841 -1.664 11.445 1.00 87.25 154 VAL A O 1
ATOM 1200 N N . LYS A 1 155 ? -14.467 -2.364 12.816 1.00 85.75 155 LYS A N 1
ATOM 1201 C CA . LYS A 1 155 ? -14.114 -1.433 13.898 1.00 85.75 155 LYS A CA 1
ATOM 1202 C C . LYS A 1 155 ? -12.968 -2.007 14.720 1.00 85.75 155 LYS A C 1
ATOM 1204 O O . LYS A 1 155 ? -13.029 -3.155 15.148 1.00 85.75 155 LYS A O 1
ATOM 1209 N N . LEU A 1 156 ? -11.959 -1.186 14.975 1.00 80.25 156 LEU A N 1
ATOM 1210 C CA . LEU A 1 156 ? -10.805 -1.572 15.770 1.00 80.25 156 LEU A CA 1
ATOM 1211 C C . LEU A 1 156 ? -11.053 -1.278 17.252 1.00 80.25 156 LEU A C 1
ATOM 1213 O O . LEU A 1 156 ? -11.593 -0.217 17.589 1.00 80.25 156 LEU A O 1
ATOM 1217 N N . PRO A 1 157 ? -10.633 -2.175 18.157 1.00 71.88 157 PRO A N 1
ATOM 1218 C CA . PRO A 1 157 ? -10.638 -1.892 19.582 1.00 71.88 157 PRO A CA 1
ATOM 1219 C C . PRO A 1 157 ? -9.547 -0.852 19.878 1.00 71.88 157 PRO A C 1
ATOM 1221 O O . PRO A 1 157 ? -8.367 -1.173 19.962 1.00 71.88 157 PRO A O 1
ATOM 1224 N N . GLY A 1 158 ? -9.921 0.422 20.004 1.00 65.94 158 GLY A N 1
ATOM 1225 C CA . GLY A 1 158 ? -8.952 1.491 20.242 1.00 65.94 158 GLY A CA 1
ATOM 1226 C C . GLY A 1 158 ? -9.590 2.826 20.611 1.00 65.94 158 GLY A C 1
ATOM 1227 O O . GLY A 1 158 ? -10.712 3.143 20.214 1.00 65.94 158 GLY A O 1
ATOM 1228 N N . LYS A 1 159 ? -8.863 3.638 21.387 1.00 61.91 159 LYS A N 1
ATOM 1229 C CA . LYS A 1 159 ? -9.251 5.030 21.656 1.00 61.91 159 LYS A CA 1
ATOM 1230 C C . LYS A 1 159 ? -9.019 5.857 20.388 1.00 61.91 159 LYS A C 1
ATOM 1232 O O . LYS A 1 159 ? -8.020 5.657 19.703 1.00 61.91 159 LYS A O 1
ATOM 1237 N N . LYS A 1 160 ? -9.884 6.845 20.121 1.00 64.12 160 LYS A N 1
ATOM 1238 C CA . LYS A 1 160 ? -9.786 7.779 18.972 1.00 64.12 160 LYS A CA 1
ATOM 1239 C C . LYS A 1 160 ? -8.436 8.514 18.848 1.00 64.12 160 LYS A C 1
ATOM 1241 O O . LYS A 1 160 ? -8.187 9.165 17.844 1.00 64.12 160 LYS A O 1
ATOM 1246 N N . THR A 1 161 ? -7.592 8.441 19.874 1.00 58.84 161 THR A N 1
ATOM 1247 C CA . THR A 1 161 ? -6.273 9.073 19.946 1.00 58.84 161 THR A CA 1
ATOM 1248 C C . THR A 1 161 ? -5.139 8.223 19.367 1.00 58.84 161 THR A C 1
ATOM 1250 O O . THR A 1 161 ? -4.023 8.723 19.271 1.00 58.84 161 THR A O 1
ATOM 1253 N N . MET A 1 162 ? -5.374 6.957 19.007 1.00 66.06 162 MET A N 1
ATOM 1254 C CA . MET A 1 162 ? -4.339 6.103 18.418 1.00 66.06 162 MET A CA 1
ATOM 1255 C C . MET A 1 162 ? -4.252 6.335 16.907 1.00 66.06 162 MET A C 1
ATOM 1257 O O . MET A 1 162 ? -5.252 6.244 16.195 1.00 66.06 162 MET A O 1
ATOM 1261 N N . GLN A 1 163 ? -3.048 6.633 16.418 1.00 74.50 163 GLN A N 1
ATOM 1262 C CA . GLN A 1 163 ? -2.758 6.738 14.991 1.00 74.50 163 GLN A CA 1
ATOM 1263 C C . GLN A 1 163 ? -2.446 5.348 14.446 1.00 74.50 163 GLN A C 1
ATOM 1265 O O . GLN A 1 163 ? -1.535 4.684 14.938 1.00 74.50 163 GLN A O 1
ATOM 1270 N N . LEU A 1 164 ? -3.191 4.912 13.434 1.00 76.81 164 LEU A N 1
ATOM 1271 C CA . LEU A 1 164 ? -2.836 3.725 12.664 1.00 76.81 164 LEU A CA 1
ATOM 1272 C C . LEU A 1 164 ? -1.566 4.025 11.877 1.00 76.81 164 LEU A C 1
ATOM 1274 O O . LEU A 1 164 ? -1.485 5.056 11.211 1.00 76.81 164 LEU A O 1
ATOM 1278 N N . VAL A 1 165 ? -0.569 3.159 12.021 1.00 79.00 165 VAL A N 1
ATOM 1279 C CA . VAL A 1 165 ? 0.724 3.296 11.346 1.00 79.00 165 VAL A CA 1
ATOM 1280 C C . VAL A 1 165 ? 0.747 2.396 10.129 1.00 79.00 165 VAL A C 1
ATOM 1282 O O . VAL A 1 165 ? 1.045 2.872 9.040 1.00 79.00 165 VAL A O 1
ATOM 1285 N N . ASP A 1 166 ? 0.405 1.126 10.333 1.00 83.56 166 ASP A N 1
ATOM 1286 C CA . ASP A 1 166 ? 0.521 0.096 9.314 1.00 83.56 166 ASP A CA 1
ATOM 1287 C C . ASP A 1 166 ? -0.413 -1.089 9.605 1.00 83.56 166 ASP A C 1
ATOM 1289 O O . ASP A 1 166 ? -0.905 -1.256 10.731 1.00 83.56 166 ASP A O 1
ATOM 1293 N N . ILE A 1 167 ? -0.662 -1.901 8.584 1.00 88.00 167 ILE A N 1
ATOM 1294 C CA . ILE A 1 167 ? -1.492 -3.098 8.641 1.00 88.00 167 ILE A CA 1
ATOM 1295 C C . ILE A 1 167 ? -0.874 -4.207 7.792 1.00 88.00 167 ILE A C 1
ATOM 1297 O O . ILE A 1 167 ? -0.398 -3.972 6.690 1.00 88.00 167 ILE A O 1
ATOM 1301 N N . SER A 1 168 ? -0.937 -5.442 8.280 1.00 89.19 168 SER A N 1
ATOM 1302 C CA . SER A 1 168 ? -0.516 -6.617 7.520 1.00 89.19 168 SER A CA 1
ATOM 1303 C C . SER A 1 168 ? -1.504 -7.761 7.712 1.00 89.19 168 SER A C 1
ATOM 1305 O O . SER A 1 168 ? -1.927 -8.036 8.837 1.00 89.19 168 SER A O 1
ATOM 1307 N N . ALA A 1 169 ? -1.900 -8.408 6.616 1.00 84.69 169 ALA A N 1
ATOM 1308 C CA . ALA A 1 169 ? -2.720 -9.612 6.653 1.00 84.69 169 ALA A CA 1
ATOM 1309 C C . ALA A 1 169 ? -1.824 -10.832 6.899 1.00 84.69 169 ALA A C 1
ATOM 1311 O O . ALA A 1 169 ? -0.884 -11.078 6.145 1.00 84.69 169 ALA A O 1
ATOM 1312 N N . LEU A 1 170 ? -2.105 -11.582 7.965 1.00 83.44 170 LEU A N 1
ATOM 1313 C CA . LEU A 1 170 ? -1.388 -12.815 8.293 1.00 83.44 170 LEU A CA 1
ATOM 1314 C C . LEU A 1 170 ? -2.043 -14.024 7.616 1.00 83.44 170 LEU A C 1
ATOM 1316 O O . LEU A 1 170 ? -1.358 -14.886 7.072 1.00 83.44 170 LEU A O 1
ATOM 1320 N N . ASP A 1 171 ? -3.372 -14.067 7.642 1.00 83.62 171 ASP A N 1
ATOM 1321 C CA . ASP A 1 171 ? -4.199 -15.024 6.915 1.00 83.62 171 ASP A CA 1
ATOM 1322 C C . ASP A 1 171 ? -5.558 -14.385 6.578 1.00 83.62 171 ASP A C 1
ATOM 1324 O O . ASP A 1 171 ? -5.768 -13.194 6.825 1.00 83.62 171 ASP A O 1
ATOM 1328 N N . SER A 1 172 ? -6.489 -15.173 6.028 1.00 83.00 172 SER A N 1
ATOM 1329 C CA . SER A 1 172 ? -7.818 -14.677 5.653 1.00 83.00 172 SER A CA 1
ATOM 1330 C C . SER A 1 172 ? -8.597 -14.011 6.780 1.00 83.00 172 SER A C 1
ATOM 1332 O O . SER A 1 172 ? -9.486 -13.214 6.505 1.00 83.00 172 SER A O 1
ATOM 1334 N N . ARG A 1 173 ? -8.303 -14.329 8.039 1.00 85.25 173 ARG A N 1
ATOM 1335 C CA . ARG A 1 173 ? -9.053 -13.881 9.213 1.00 85.25 173 ARG A CA 1
ATOM 1336 C C . ARG A 1 173 ? -8.222 -13.034 10.156 1.00 85.25 173 ARG A C 1
ATOM 1338 O O . ARG A 1 173 ? -8.803 -12.281 10.924 1.00 85.25 173 ARG A O 1
ATOM 1345 N N . VAL A 1 174 ? -6.900 -13.134 10.129 1.00 85.94 174 VAL A N 1
ATOM 1346 C CA . VAL A 1 174 ? -6.019 -12.491 11.098 1.00 85.94 174 VAL A CA 1
ATOM 1347 C C . VAL A 1 174 ? -5.247 -11.352 10.457 1.00 85.94 174 VAL A C 1
ATOM 1349 O O . VAL A 1 174 ? -4.521 -11.536 9.481 1.00 85.94 174 VAL A O 1
ATOM 1352 N N . VAL A 1 175 ? -5.335 -10.175 11.073 1.00 88.19 175 VAL A N 1
ATOM 1353 C CA . VAL A 1 175 ? -4.519 -9.012 10.715 1.00 88.19 175 VAL A CA 1
ATOM 1354 C C . VAL A 1 175 ? -3.705 -8.524 11.899 1.00 88.19 175 VAL A C 1
ATOM 1356 O O . VAL A 1 175 ? -4.152 -8.537 13.049 1.00 88.19 175 VAL A O 1
ATOM 1359 N N . LEU A 1 176 ? -2.506 -8.051 11.593 1.00 88.50 176 LEU A N 1
ATOM 1360 C CA . LEU A 1 176 ? -1.672 -7.280 12.493 1.00 88.50 176 LEU A CA 1
ATOM 1361 C C . LEU A 1 176 ? -1.902 -5.807 12.204 1.00 88.50 176 LEU A C 1
ATOM 1363 O O . LEU A 1 176 ? -1.780 -5.367 11.065 1.00 88.50 176 LEU A O 1
ATOM 1367 N N . VAL A 1 177 ? -2.220 -5.045 13.242 1.00 87.06 177 VAL A N 1
ATOM 1368 C CA . VAL A 1 177 ? -2.385 -3.598 13.130 1.00 87.06 177 VAL A CA 1
ATOM 1369 C C . VAL A 1 177 ? -1.405 -2.918 14.064 1.00 87.06 177 VAL A C 1
ATOM 1371 O O . VAL A 1 177 ? -1.422 -3.163 15.275 1.00 87.06 177 VAL A O 1
ATOM 1374 N N . ALA A 1 178 ? -0.554 -2.071 13.495 1.00 87.12 178 ALA A N 1
ATOM 1375 C CA . ALA A 1 178 ? 0.397 -1.261 14.230 1.00 87.12 178 ALA A CA 1
ATOM 1376 C C . ALA A 1 178 ? -0.204 0.115 14.532 1.00 87.12 178 ALA A C 1
ATOM 1378 O O . ALA A 1 178 ? -0.741 0.800 13.658 1.00 87.12 178 ALA A O 1
ATOM 1379 N N . TYR A 1 179 ? -0.068 0.542 15.783 1.00 85.31 179 TYR A N 1
ATOM 1380 C CA . TYR A 1 179 ? -0.573 1.813 16.276 1.00 85.31 179 TYR A CA 1
ATOM 1381 C C . TYR A 1 179 ? 0.545 2.637 16.899 1.00 85.31 179 TYR A C 1
ATOM 1383 O O . TYR A 1 179 ? 1.461 2.104 17.529 1.00 85.31 179 TYR A O 1
ATOM 1391 N N . LYS A 1 180 ? 0.392 3.955 16.820 1.00 82.62 180 LYS A N 1
ATOM 1392 C CA . LYS A 1 180 ? 1.168 4.942 17.561 1.00 82.62 180 LYS A CA 1
ATOM 1393 C C . LYS A 1 180 ? 0.235 5.730 18.480 1.00 82.62 180 LYS A C 1
ATOM 1395 O O . LYS A 1 180 ? -0.646 6.453 18.019 1.00 82.62 180 LYS A O 1
ATOM 1400 N N . GLY A 1 181 ? 0.416 5.561 19.787 1.00 77.69 181 GLY A N 1
ATOM 1401 C CA . GLY A 1 181 ? -0.144 6.426 20.830 1.00 77.69 181 GLY A CA 1
ATOM 1402 C C . GLY A 1 181 ? 0.991 7.117 21.588 1.00 77.69 181 GLY A C 1
ATOM 1403 O O . GLY A 1 181 ? 1.939 7.596 20.973 1.00 77.69 181 GLY A O 1
ATOM 1404 N N . GLU A 1 182 ? 0.949 7.095 22.923 1.00 78.06 182 GLU A N 1
ATOM 1405 C CA . GLU A 1 182 ? 2.127 7.422 23.754 1.00 78.06 182 GLU A CA 1
ATOM 1406 C C . GLU A 1 182 ? 3.278 6.424 23.544 1.00 78.06 182 GLU A C 1
ATOM 1408 O O . GLU A 1 182 ? 4.450 6.767 23.675 1.00 78.06 182 GLU A O 1
ATOM 1413 N N . LYS A 1 183 ? 2.933 5.178 23.203 1.00 82.19 183 LYS A N 1
ATOM 1414 C CA . LYS A 1 183 ? 3.856 4.104 22.826 1.00 82.19 183 LYS A CA 1
ATOM 1415 C C . LYS A 1 183 ? 3.384 3.457 21.525 1.00 82.19 183 LYS A C 1
ATOM 1417 O O . LYS A 1 183 ? 2.212 3.577 21.156 1.00 82.19 183 LYS A O 1
ATOM 1422 N N . TYR A 1 184 ? 4.295 2.759 20.852 1.00 83.06 184 TYR A N 1
ATOM 1423 C CA . TYR A 1 184 ? 3.938 1.868 19.752 1.00 83.06 184 TYR A CA 1
ATOM 1424 C C . TYR A 1 184 ? 3.310 0.586 20.298 1.00 83.06 184 TYR A C 1
ATOM 1426 O O . TYR A 1 184 ? 3.746 0.067 21.327 1.00 83.06 184 TYR A O 1
ATOM 1434 N N . ALA A 1 185 ? 2.287 0.086 19.613 1.00 83.38 185 ALA A N 1
ATOM 1435 C CA . ALA A 1 185 ? 1.616 -1.161 19.954 1.00 83.38 185 ALA A CA 1
ATOM 1436 C C . ALA A 1 185 ? 1.240 -1.923 18.682 1.00 83.38 185 ALA A C 1
ATOM 1438 O O . ALA A 1 185 ? 0.952 -1.311 17.656 1.00 83.38 185 ALA A O 1
ATOM 1439 N N . ILE A 1 186 ? 1.198 -3.250 18.774 1.00 85.38 186 ILE A N 1
ATOM 1440 C CA . ILE A 1 186 ? 0.685 -4.131 17.723 1.00 85.38 186 ILE A CA 1
ATOM 1441 C C . ILE A 1 186 ? -0.503 -4.883 18.310 1.00 85.38 186 ILE A C 1
ATOM 1443 O O . ILE A 1 186 ? -0.418 -5.400 19.423 1.00 85.38 186 ILE A O 1
ATOM 1447 N N . SER A 1 187 ? -1.618 -4.925 17.587 1.00 85.38 187 SER A N 1
ATOM 1448 C CA . SER A 1 187 ? -2.753 -5.786 17.928 1.00 85.38 187 SER A CA 1
ATOM 1449 C C . SER A 1 187 ? -2.935 -6.852 16.865 1.00 85.38 187 SER A C 1
ATOM 1451 O O . SER A 1 187 ? -2.862 -6.558 15.674 1.00 85.38 187 SER A O 1
ATOM 1453 N N . VAL A 1 188 ? -3.208 -8.070 17.320 1.00 86.19 188 VAL A N 1
ATOM 1454 C CA . VAL A 1 188 ? -3.667 -9.175 16.482 1.00 86.19 188 VAL A CA 1
ATOM 1455 C C . VAL A 1 188 ? -5.187 -9.145 16.504 1.00 86.19 188 VAL A C 1
ATOM 1457 O O . VAL A 1 188 ? -5.784 -9.148 17.582 1.00 86.19 188 VAL A O 1
ATOM 1460 N N . LEU A 1 189 ? -5.815 -9.072 15.338 1.00 84.38 189 LEU A N 1
ATOM 1461 C CA . LEU A 1 189 ? -7.261 -8.941 15.228 1.00 84.38 189 LEU A CA 1
ATOM 1462 C C . LEU A 1 189 ? -7.823 -9.994 14.302 1.00 84.38 189 LEU A C 1
ATOM 1464 O O . LEU A 1 189 ? -7.251 -10.265 13.251 1.00 84.38 189 LEU A O 1
ATOM 1468 N N . ASN A 1 190 ? -8.971 -10.534 14.698 1.00 83.50 190 ASN A N 1
ATOM 1469 C CA . ASN A 1 190 ? -9.769 -11.392 13.848 1.00 83.50 190 ASN A CA 1
ATOM 1470 C C . ASN A 1 190 ? -10.809 -10.530 13.114 1.00 83.50 190 ASN A C 1
ATOM 1472 O O . ASN A 1 190 ? -11.576 -9.819 13.766 1.00 83.50 190 ASN A O 1
ATOM 1476 N N . ILE A 1 191 ? -10.780 -10.527 11.784 1.00 76.31 191 ILE A N 1
ATOM 1477 C CA . ILE A 1 191 ? -11.573 -9.634 10.929 1.00 76.31 191 ILE A CA 1
ATOM 1478 C C . ILE A 1 191 ? -12.756 -10.328 10.238 1.00 76.31 191 ILE A C 1
ATOM 1480 O O . ILE A 1 191 ? -13.458 -9.659 9.479 1.00 76.31 191 ILE A O 1
ATOM 1484 N N . MET A 1 192 ? -13.021 -11.614 10.530 1.00 64.50 192 MET A N 1
ATOM 1485 C CA . MET A 1 192 ? -14.206 -12.357 10.057 1.00 64.50 192 MET A CA 1
ATOM 1486 C C . MET A 1 192 ? -14.708 -13.409 11.050 1.00 64.50 192 MET A C 1
ATOM 1488 O O . MET A 1 192 ? -13.947 -14.352 11.371 1.00 64.50 192 MET A O 1
#

Radius of gyration: 17.55 Å; Cα contacts (8 Å, |Δi|>4): 488; chains: 1; bounding box: 43×33×59 Å

Organism: Geodia barretti (NCBI:txid519541)

pLDDT: mean 82.37, std 12.74, range [41.38, 96.62]

Solvent-accessible surface area (backbone atoms only — not comparable to full-atom values): 10545 Å² total; per-residue (Å²): 140,82,81,82,36,72,57,29,67,33,67,46,77,54,98,72,33,35,38,43,38,36,26,20,23,75,73,16,23,40,38,30,24,41,19,63,46,100,84,48,78,68,41,84,54,48,75,36,81,42,98,42,33,31,48,22,43,29,54,48,81,88,55,26,36,38,35,24,23,46,93,66,22,28,37,37,34,29,31,52,49,68,79,73,79,70,89,80,62,98,60,90,70,80,81,75,76,55,43,70,40,84,70,41,73,41,44,62,82,81,55,92,87,53,76,58,52,52,41,33,18,39,27,50,32,83,78,74,39,34,32,41,35,32,22,43,56,42,53,36,35,43,35,21,40,78,84,55,50,76,71,51,72,48,78,48,97,64,64,66,76,39,32,52,60,39,45,43,60,78,50,81,38,37,32,42,38,34,33,40,54,100,55,77,48,75,46,84,41,78,79,113

Foldseek 3Di:
DDADAFQEWEWDDDPQKIKIWTQRFVQQKIWIWIDRDPPGDTHTQDIDHHPAGWAYWYAAPQQWIWTDGFPQLKIWIWHWPDPDPPVPDPDPDPRDRIDIDTQDIQACPDADDDHRAQWHAWEAAHVQQWIWIDHFLAQKTFIAHVSNHTDDIDGHPDDSQKGWHYKYDPHPFWIWTWIDHVHIDIDIGGRD

Secondary structure (DSSP, 8-state):
---S-EEEEEEEEETTEEEEEEEETTTTEEEEEEESSTTSPPEEEEEEE-SS-EEEEEE-SSSEEEEEETTTTEEEEEEEEPPP--TT-SS----PPPEEEEEEEE-TTTSTT----SEEEEEEETTTTEEEEEETTEEEEEEEETTS-EEEEEE-SS-TTPEEEEEEESSSSEEEEEEESSSEEEEEEE--